Protein AF-A0A9W9Y6N7-F1 (afdb_monomer_lite)

Radius of gyration: 22.28 Å; chains: 1; bounding box: 58×45×61 Å

Secondary structure (DSSP, 8-state):
--------HHHHH---TTTT-SS--TT-SS--HHHHHHHHHHHHHHHHHH-HHHHHHHHTSSSHHHHHHHHHHHHHHTTHHIIIIIHHHHHHHHH-HHHHS--SHHHHHHHHS-TT-SGGGHHHHHHHHHSPTTHHHHHHHHHHHHHHHHHHHHHHHHHHHIIIIIIHHH-TT--HHHHHHHHHHHHHHHHHHHHHHHHHHHHSS--SHHHHH-GGGTTT-----

Organism: NCBI:txid174260

Structure (mmCIF, N/CA/C/O backbone):
data_AF-A0A9W9Y6N7-F1
#
_entry.id   AF-A0A9W9Y6N7-F1
#
loop_
_atom_site.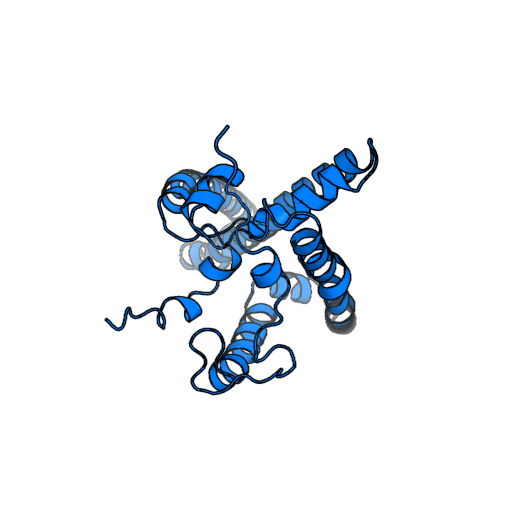group_PDB
_atom_site.id
_atom_site.type_symbol
_atom_site.label_atom_id
_atom_site.label_alt_id
_atom_site.label_comp_id
_atom_site.label_asym_id
_atom_site.label_entity_id
_atom_site.label_seq_id
_atom_site.pdbx_PDB_ins_code
_atom_site.Cartn_x
_atom_site.Cartn_y
_atom_site.Cartn_z
_atom_site.occupancy
_atom_site.B_iso_or_equiv
_atom_site.auth_seq_id
_atom_site.auth_comp_id
_atom_site.auth_asym_id
_atom_site.auth_atom_id
_atom_site.pdbx_PDB_model_num
ATOM 1 N N . MET A 1 1 ? 38.209 -11.864 -20.075 1.00 39.22 1 MET A N 1
ATOM 2 C CA . MET A 1 1 ? 37.333 -11.426 -21.181 1.00 39.22 1 MET A CA 1
ATOM 3 C C . MET A 1 1 ? 36.968 -12.638 -22.014 1.00 39.22 1 MET A C 1
ATOM 5 O O . MET A 1 1 ? 37.861 -13.252 -22.580 1.00 39.22 1 MET A O 1
ATOM 9 N N . PRO A 1 2 ? 35.679 -12.978 -22.061 1.00 31.94 2 PRO A N 1
ATOM 10 C CA . PRO A 1 2 ? 35.029 -13.237 -23.331 1.00 31.94 2 PRO A CA 1
ATOM 11 C C . PRO A 1 2 ? 33.935 -12.185 -23.540 1.00 31.94 2 PRO A C 1
ATOM 13 O O . PRO A 1 2 ? 33.037 -11.995 -22.724 1.00 31.94 2 PRO A O 1
ATOM 16 N N . THR A 1 3 ? 34.088 -11.448 -24.628 1.00 41.09 3 THR A N 1
ATOM 17 C CA . THR A 1 3 ? 33.151 -10.485 -25.195 1.00 41.09 3 THR A CA 1
ATOM 18 C C . THR A 1 3 ? 32.081 -11.251 -25.968 1.00 41.09 3 THR A C 1
ATOM 20 O O . THR A 1 3 ? 32.363 -11.720 -27.063 1.00 41.09 3 THR A O 1
ATOM 23 N N . ASN A 1 4 ? 30.885 -11.424 -25.403 1.00 39.03 4 ASN A N 1
ATOM 24 C CA . ASN A 1 4 ? 29.693 -11.823 -26.167 1.00 39.03 4 ASN A CA 1
ATOM 25 C C . ASN A 1 4 ? 28.404 -11.523 -25.380 1.00 39.03 4 ASN A C 1
ATOM 27 O O . ASN A 1 4 ? 27.571 -12.388 -25.139 1.00 39.03 4 ASN A O 1
ATOM 31 N N . ALA A 1 5 ? 28.256 -10.270 -24.945 1.00 42.41 5 ALA A N 1
ATOM 32 C CA . ALA A 1 5 ? 27.046 -9.768 -24.291 1.00 42.41 5 ALA A CA 1
ATOM 33 C C . ALA A 1 5 ? 26.309 -8.744 -25.169 1.00 42.41 5 ALA A C 1
ATOM 35 O O . ALA A 1 5 ? 25.697 -7.806 -24.670 1.00 42.41 5 ALA A O 1
ATOM 36 N N . SER A 1 6 ? 26.326 -8.931 -26.490 1.00 41.06 6 SER A N 1
ATOM 37 C CA . SER A 1 6 ? 25.280 -8.402 -27.370 1.00 41.06 6 SER A CA 1
ATOM 38 C C . SER A 1 6 ? 24.020 -9.266 -27.224 1.00 41.06 6 SER A C 1
ATOM 40 O O . SER A 1 6 ? 23.520 -9.827 -28.196 1.00 41.06 6 SER A O 1
ATOM 42 N N . ALA A 1 7 ? 23.541 -9.432 -25.988 1.00 49.88 7 ALA A N 1
ATOM 43 C CA . ALA A 1 7 ? 22.182 -9.878 -25.744 1.00 49.88 7 ALA A CA 1
ATOM 44 C C . ALA A 1 7 ? 21.292 -8.741 -26.247 1.00 49.88 7 ALA A C 1
ATOM 46 O O . ALA A 1 7 ? 21.249 -7.671 -25.649 1.00 49.88 7 ALA A O 1
ATOM 47 N N . ASP A 1 8 ? 20.733 -8.959 -27.431 1.00 52.19 8 ASP A N 1
ATOM 48 C CA . ASP A 1 8 ? 19.875 -8.094 -28.232 1.00 52.19 8 ASP A CA 1
ATOM 49 C C . ASP A 1 8 ? 19.150 -6.993 -27.425 1.00 52.19 8 ASP A C 1
ATOM 51 O O . ASP A 1 8 ? 18.008 -7.157 -26.995 1.00 52.19 8 ASP A O 1
ATOM 55 N N . LEU A 1 9 ? 19.802 -5.835 -27.230 1.00 53.06 9 LEU A N 1
ATOM 56 C CA . LEU A 1 9 ? 19.214 -4.666 -26.553 1.00 53.06 9 LEU A CA 1
ATOM 57 C C . LEU A 1 9 ? 17.917 -4.227 -27.270 1.00 53.06 9 LEU A C 1
ATOM 59 O O . LEU A 1 9 ? 17.018 -3.655 -26.655 1.00 53.06 9 LEU A O 1
ATOM 63 N N . SER A 1 10 ? 17.789 -4.572 -28.559 1.00 53.19 10 SER A N 1
ATOM 64 C CA . SER A 1 10 ? 16.598 -4.429 -29.403 1.00 53.19 10 SER A CA 1
ATOM 65 C C . SER A 1 10 ? 15.352 -5.087 -28.821 1.00 53.19 10 SER A C 1
ATOM 67 O O . SER A 1 10 ? 14.252 -4.560 -28.987 1.00 53.19 10 SER A O 1
ATOM 69 N N . ALA A 1 11 ? 15.494 -6.222 -28.131 1.00 55.62 11 ALA A N 1
ATOM 70 C CA . ALA A 1 11 ? 14.375 -6.918 -27.505 1.00 55.62 11 ALA A CA 1
ATOM 71 C C . ALA A 1 11 ? 13.758 -6.089 -26.366 1.00 55.62 11 ALA A C 1
ATOM 73 O O . ALA A 1 11 ? 12.551 -6.149 -26.146 1.00 55.62 11 ALA A O 1
ATOM 74 N N . CYS A 1 12 ? 14.558 -5.254 -25.693 1.00 53.69 12 CYS A N 1
ATOM 75 C CA . CYS A 1 12 ? 14.091 -4.381 -24.618 1.00 53.69 12 CYS A CA 1
ATOM 76 C C . CYS A 1 12 ? 13.323 -3.147 -25.133 1.00 53.69 12 CYS A C 1
ATOM 78 O O . CYS A 1 12 ? 12.475 -2.615 -24.417 1.00 53.69 12 CYS A O 1
ATOM 80 N N . PHE A 1 13 ? 13.603 -2.701 -26.364 1.00 58.44 13 PHE A N 1
ATOM 81 C CA . PHE A 1 13 ? 12.930 -1.564 -27.009 1.00 58.44 13 PHE A CA 1
ATOM 82 C C . PHE A 1 13 ? 11.762 -1.967 -27.915 1.00 58.44 13 PHE A C 1
ATOM 84 O O . PHE A 1 13 ? 10.983 -1.106 -28.326 1.00 58.44 13 PHE A O 1
ATOM 91 N N . LYS A 1 14 ? 11.609 -3.258 -28.236 1.00 60.81 14 LYS A N 1
ATOM 92 C CA . LYS A 1 14 ? 10.459 -3.744 -29.003 1.00 60.81 14 LYS A CA 1
ATOM 93 C C . LYS A 1 14 ? 9.186 -3.563 -28.183 1.00 60.81 14 LYS A C 1
ATOM 95 O O . LYS A 1 14 ? 8.966 -4.240 -27.180 1.00 60.81 14 LYS A O 1
ATOM 100 N N . LEU A 1 15 ? 8.324 -2.654 -28.639 1.00 62.34 15 LEU A N 1
ATOM 101 C CA . LEU A 1 15 ? 6.974 -2.548 -28.108 1.00 62.34 15 LEU A CA 1
ATOM 102 C C . LEU A 1 15 ? 6.261 -3.884 -28.326 1.00 62.34 15 LEU A C 1
ATOM 104 O O . LEU A 1 15 ? 6.336 -4.472 -29.407 1.00 62.34 15 LEU A O 1
ATOM 108 N N . THR A 1 16 ? 5.569 -4.365 -27.293 1.00 66.38 16 THR A N 1
ATOM 109 C CA . THR A 1 16 ? 4.769 -5.587 -27.420 1.00 66.38 16 THR A CA 1
ATOM 110 C C . THR A 1 16 ? 3.761 -5.431 -28.566 1.00 66.38 16 THR A C 1
ATOM 112 O O . THR A 1 16 ? 3.247 -4.330 -28.764 1.00 66.38 16 THR A O 1
ATOM 115 N N . PRO A 1 17 ? 3.409 -6.498 -29.306 1.00 68.75 17 PRO A N 1
ATOM 116 C CA . PRO A 1 17 ? 2.487 -6.419 -30.451 1.00 68.75 17 PRO A CA 1
ATOM 117 C C . PRO A 1 17 ? 1.108 -5.814 -30.123 1.00 68.75 17 PRO A C 1
ATOM 119 O O . PRO A 1 17 ? 0.334 -5.465 -31.013 1.00 68.75 17 PRO A O 1
ATOM 122 N N . HIS A 1 18 ? 0.782 -5.703 -28.834 1.00 65.25 18 HIS A N 1
ATOM 123 C CA . HIS A 1 18 ? -0.481 -5.198 -28.305 1.00 65.25 18 HIS A CA 1
ATOM 124 C C . HIS A 1 18 ? -0.326 -3.898 -27.505 1.00 65.25 18 HIS A C 1
ATOM 126 O O . HIS A 1 18 ? -1.237 -3.531 -26.773 1.00 65.25 18 HIS A O 1
ATOM 132 N N . TRP A 1 19 ? 0.791 -3.176 -27.647 1.00 66.88 19 TRP A N 1
ATOM 133 C CA . TRP A 1 19 ? 1.067 -1.954 -26.881 1.00 66.88 19 TRP A CA 1
ATOM 134 C C . TRP A 1 19 ? -0.026 -0.875 -27.010 1.00 66.88 19 TRP A C 1
ATOM 136 O O . TRP A 1 19 ? -0.283 -0.154 -26.052 1.00 66.88 19 TRP A O 1
ATOM 146 N N . GLY A 1 20 ? -0.690 -0.785 -28.170 1.00 68.75 20 GLY A N 1
ATOM 147 C CA . GLY A 1 20 ? -1.789 0.154 -28.434 1.00 68.75 20 GLY A CA 1
ATOM 148 C C . GLY A 1 20 ? -3.194 -0.400 -28.162 1.00 68.75 20 GLY A C 1
ATOM 149 O O . GLY A 1 20 ? -4.178 0.292 -28.415 1.00 68.75 20 GLY A O 1
ATOM 150 N N . LYS A 1 21 ? -3.322 -1.646 -27.684 1.00 70.19 21 LYS A N 1
ATOM 151 C CA . LYS A 1 21 ? -4.612 -2.286 -27.389 1.00 70.19 21 LYS A CA 1
ATOM 152 C C . LYS A 1 21 ? -4.836 -2.314 -25.879 1.00 70.19 21 LYS A C 1
ATOM 154 O O . LYS A 1 21 ? -4.278 -3.154 -25.181 1.00 70.19 21 LYS A O 1
ATOM 159 N N . MET A 1 22 ? -5.677 -1.401 -25.387 1.00 69.50 22 MET A N 1
ATOM 160 C CA . MET A 1 22 ? -6.046 -1.336 -23.965 1.00 69.50 22 MET A CA 1
ATOM 161 C C . MET A 1 22 ? -6.823 -2.585 -23.514 1.00 69.50 22 MET A C 1
ATOM 163 O O . MET A 1 22 ? -6.622 -3.061 -22.402 1.00 69.50 22 MET A O 1
ATOM 167 N N . PHE A 1 23 ? -7.662 -3.144 -24.395 1.00 76.62 23 PHE A N 1
ATOM 168 C CA . PHE A 1 23 ? -8.317 -4.437 -24.190 1.00 76.62 23 PHE A CA 1
ATOM 169 C C . PHE A 1 23 ? -7.601 -5.516 -24.994 1.00 76.62 23 PHE A C 1
ATOM 171 O O . PHE A 1 23 ? -7.565 -5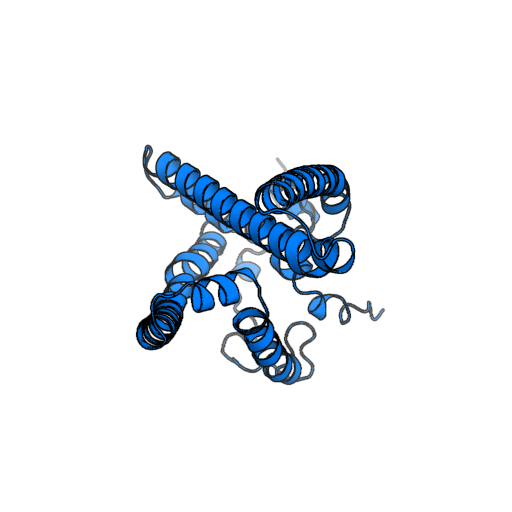.482 -26.227 1.00 76.62 23 PHE A O 1
ATOM 178 N N . ARG A 1 24 ? -7.001 -6.459 -24.273 1.00 78.06 24 ARG A N 1
ATOM 179 C CA . ARG A 1 24 ? -6.312 -7.617 -24.839 1.00 78.06 24 ARG A CA 1
ATOM 180 C C . ARG A 1 24 ? -7.316 -8.687 -25.275 1.00 78.06 24 ARG A C 1
ATOM 182 O O . ARG A 1 24 ? -8.409 -8.744 -24.720 1.00 78.06 24 ARG A O 1
ATOM 189 N N . PRO A 1 25 ? -6.997 -9.527 -26.268 1.00 79.56 25 PRO A N 1
ATOM 190 C CA . PRO A 1 25 ? -7.879 -10.626 -26.653 1.00 79.56 25 PRO A CA 1
ATOM 191 C C . PRO A 1 25 ? -8.159 -11.563 -25.467 1.00 79.56 25 PRO A C 1
ATOM 193 O O . PRO A 1 25 ? -7.417 -11.585 -24.487 1.00 79.56 25 PRO A O 1
ATOM 196 N N . LEU A 1 26 ? -9.258 -12.317 -25.549 1.00 78.69 26 LEU A N 1
ATOM 197 C CA . LEU A 1 26 ? -9.648 -13.259 -24.493 1.00 78.69 26 LEU A CA 1
ATOM 198 C C . LEU A 1 26 ? -8.605 -14.376 -24.301 1.00 78.69 26 LEU A C 1
ATOM 200 O O . LEU A 1 26 ? -8.490 -14.913 -23.207 1.00 78.69 26 LEU A O 1
ATOM 204 N N . ASP A 1 27 ? -7.845 -14.666 -25.358 1.00 78.00 27 ASP A N 1
ATOM 205 C CA . ASP A 1 27 ? -6.809 -15.700 -25.408 1.00 78.00 27 ASP A CA 1
ATOM 206 C C . ASP A 1 27 ? -5.430 -15.212 -24.918 1.00 78.00 27 ASP A C 1
ATOM 208 O O . ASP A 1 27 ? -4.449 -15.944 -25.026 1.00 78.00 27 ASP A O 1
ATOM 212 N N . ASP A 1 28 ? -5.312 -13.970 -24.422 1.00 72.88 28 ASP A N 1
ATOM 213 C CA . ASP A 1 28 ? -4.051 -13.492 -23.841 1.00 72.88 28 ASP A CA 1
ATOM 214 C C . ASP A 1 28 ? -3.804 -14.202 -22.491 1.00 72.88 28 ASP A C 1
ATOM 216 O O . ASP A 1 28 ? -4.644 -14.091 -21.593 1.00 72.88 28 ASP A O 1
ATOM 220 N N . PRO A 1 29 ? -2.680 -14.927 -22.331 1.00 70.19 29 PRO A N 1
ATOM 221 C CA . PRO A 1 29 ? -2.427 -15.751 -21.150 1.00 70.19 29 PRO A CA 1
ATOM 222 C C . PRO A 1 29 ? -2.183 -14.938 -19.872 1.00 70.19 29 PRO A C 1
ATOM 224 O O . PRO A 1 29 ? -2.376 -15.469 -18.779 1.00 70.19 29 PRO A O 1
ATOM 227 N N . ASP A 1 30 ? -1.787 -13.667 -19.987 1.00 68.38 30 ASP A N 1
ATOM 228 C CA . ASP A 1 30 ? -1.455 -12.826 -18.834 1.00 68.38 30 ASP A CA 1
ATOM 229 C C . ASP A 1 30 ? -2.590 -11.856 -18.474 1.00 68.38 30 ASP A C 1
ATOM 231 O O . ASP A 1 30 ? -2.839 -11.598 -17.295 1.00 68.38 30 ASP A O 1
ATOM 235 N N . TYR A 1 31 ? -3.276 -11.287 -19.474 1.00 75.62 31 TYR A N 1
ATOM 236 C CA . TYR A 1 31 ? -4.231 -10.193 -19.253 1.00 75.62 31 TYR A CA 1
ATOM 237 C C . TYR A 1 31 ? -5.503 -10.289 -20.111 1.00 75.62 31 TYR A C 1
ATOM 239 O O . TYR A 1 31 ? -5.781 -9.360 -20.870 1.00 75.62 31 TYR A O 1
ATOM 247 N N . PRO A 1 32 ? -6.328 -11.342 -19.994 1.00 83.25 32 PRO A N 1
ATOM 248 C CA . PRO A 1 32 ? -7.558 -11.458 -20.778 1.00 83.25 32 PRO A CA 1
ATOM 249 C C . PRO A 1 32 ? -8.532 -10.312 -20.451 1.00 83.25 32 PRO A C 1
ATOM 251 O O . PRO A 1 32 ? -8.802 -10.041 -19.276 1.00 83.25 32 PRO A O 1
ATOM 254 N N . TRP A 1 33 ? -9.100 -9.636 -21.467 1.00 81.94 33 TRP A N 1
ATOM 255 C CA . TRP A 1 33 ? -9.922 -8.434 -21.221 1.00 81.94 33 TRP A CA 1
ATOM 256 C C . TRP A 1 33 ? -11.116 -8.695 -20.305 1.00 81.94 33 TRP A C 1
ATOM 258 O O . TRP A 1 33 ? -11.439 -7.834 -19.490 1.00 81.94 33 TRP A O 1
ATOM 268 N N . LEU A 1 34 ? -11.760 -9.860 -20.434 1.00 83.62 34 LEU A N 1
ATOM 269 C CA . LEU A 1 34 ? -12.931 -10.207 -19.638 1.00 83.62 34 LEU A CA 1
ATOM 270 C C . LEU A 1 34 ? -12.539 -10.358 -18.169 1.00 83.62 34 LEU A C 1
ATOM 272 O O . LEU A 1 34 ? -13.161 -9.735 -17.317 1.00 83.62 34 LEU A O 1
ATOM 276 N N . GLY A 1 35 ? -11.458 -11.095 -17.894 1.00 82.25 35 GLY A N 1
ATOM 277 C CA . GLY A 1 35 ? -10.919 -11.243 -16.543 1.00 82.25 35 GLY A CA 1
ATOM 278 C C . GLY A 1 35 ? -10.502 -9.903 -15.943 1.00 82.25 35 GLY A C 1
ATOM 279 O O . GLY A 1 35 ? -10.764 -9.642 -14.772 1.00 82.25 35 GLY A O 1
ATOM 280 N N . LEU A 1 36 ? -9.925 -9.010 -16.748 1.00 82.62 36 LEU A N 1
ATOM 281 C CA . LEU A 1 36 ? -9.569 -7.664 -16.312 1.00 82.62 36 LEU A CA 1
ATOM 282 C C . LEU A 1 36 ? -10.819 -6.832 -15.963 1.00 82.62 36 LEU A C 1
ATOM 284 O O . LEU A 1 36 ? -10.876 -6.216 -14.900 1.00 82.62 36 LEU A O 1
ATOM 288 N N . TRP A 1 37 ? -11.843 -6.844 -16.819 1.00 84.06 37 TRP A N 1
ATOM 289 C CA . TRP A 1 37 ? -13.079 -6.077 -16.624 1.00 84.06 37 TRP A CA 1
ATOM 290 C C . TRP A 1 37 ? -13.954 -6.594 -15.490 1.00 84.06 37 TRP A C 1
ATOM 292 O O . TRP A 1 37 ? -14.644 -5.801 -14.859 1.00 84.06 37 TRP A O 1
ATOM 302 N N . THR A 1 38 ? -13.960 -7.898 -15.224 1.00 85.94 38 THR A N 1
ATOM 303 C CA . THR A 1 38 ? -14.743 -8.464 -14.122 1.00 85.94 38 THR A CA 1
ATOM 304 C C . THR A 1 38 ? -13.991 -8.355 -12.805 1.00 85.94 38 THR A C 1
ATOM 306 O O . THR A 1 38 ? -14.560 -7.937 -11.801 1.00 85.94 38 THR A O 1
ATOM 309 N N . THR A 1 39 ? -12.701 -8.685 -12.792 1.00 84.44 39 THR A N 1
ATOM 310 C CA . THR A 1 39 ? -11.936 -8.785 -11.546 1.00 84.44 39 THR A CA 1
ATOM 311 C C . THR A 1 39 ? -11.540 -7.414 -11.011 1.00 84.44 39 THR A C 1
ATOM 313 O O . THR A 1 39 ? -11.629 -7.200 -9.804 1.00 84.44 39 THR A O 1
ATOM 316 N N . LEU A 1 40 ? -11.152 -6.452 -11.862 1.00 85.81 40 LEU A N 1
ATOM 317 C CA . LEU A 1 40 ? -10.703 -5.142 -11.374 1.00 85.81 40 LEU A CA 1
ATOM 318 C C . LEU A 1 40 ? -11.794 -4.358 -10.624 1.00 85.81 40 LEU A C 1
ATOM 320 O O . LEU A 1 40 ? -11.486 -3.849 -9.545 1.00 85.81 40 LEU A O 1
ATOM 324 N N . PRO A 1 41 ? -13.052 -4.254 -11.103 1.00 88.25 41 PRO A N 1
ATOM 325 C CA . PRO A 1 41 ? -14.099 -3.558 -10.357 1.00 88.25 41 PRO A CA 1
ATOM 326 C C . PRO A 1 41 ? -14.462 -4.270 -9.056 1.00 88.25 41 PRO A C 1
ATOM 328 O O . PRO A 1 41 ? -14.637 -3.604 -8.038 1.00 88.25 41 PRO A O 1
ATOM 331 N N . ILE A 1 42 ? -14.521 -5.607 -9.060 1.00 89.62 42 ILE A N 1
ATOM 332 C CA . ILE A 1 42 ? -14.810 -6.399 -7.856 1.00 89.62 42 ILE A CA 1
ATOM 333 C C . ILE A 1 42 ? -13.717 -6.177 -6.804 1.00 89.62 42 ILE A C 1
ATOM 335 O O . ILE A 1 42 ? -14.021 -5.820 -5.666 1.00 89.62 42 ILE A O 1
ATOM 339 N N . MET A 1 43 ? -12.445 -6.304 -7.192 1.00 87.25 43 MET A N 1
ATOM 340 C CA . MET A 1 43 ? -11.306 -6.055 -6.301 1.00 87.25 43 MET A CA 1
ATOM 341 C C . MET A 1 43 ? -11.242 -4.593 -5.854 1.00 87.25 43 MET A C 1
ATOM 343 O O . MET A 1 43 ? -10.883 -4.315 -4.713 1.00 87.25 43 MET A O 1
ATOM 347 N N . GLY A 1 44 ? -11.630 -3.657 -6.722 1.00 88.62 44 GLY A N 1
ATOM 348 C CA . GLY A 1 44 ? -11.746 -2.243 -6.390 1.00 88.62 44 GLY A CA 1
ATOM 349 C C . GLY A 1 44 ? -12.776 -1.998 -5.289 1.00 88.62 44 GLY A C 1
ATOM 350 O O . GLY A 1 44 ? -12.447 -1.386 -4.276 1.00 88.62 44 GLY A O 1
ATOM 351 N N . ILE A 1 45 ? -14.000 -2.505 -5.447 1.00 91.19 45 ILE A N 1
ATOM 352 C CA . ILE A 1 45 ? -15.058 -2.378 -4.433 1.00 91.19 45 ILE A CA 1
ATOM 353 C C . ILE A 1 45 ? -14.619 -3.041 -3.127 1.00 91.19 45 ILE A C 1
ATOM 355 O O . ILE A 1 45 ? -14.749 -2.437 -2.064 1.00 91.19 45 ILE A O 1
ATOM 359 N N . TRP A 1 46 ? -14.047 -4.245 -3.195 1.00 90.69 46 TRP A N 1
ATOM 360 C CA . TRP A 1 46 ? -13.530 -4.934 -2.015 1.00 90.69 46 TRP A CA 1
ATOM 361 C C . TRP A 1 46 ? -12.481 -4.087 -1.281 1.00 90.69 46 TRP A C 1
ATOM 363 O O . TRP A 1 46 ? -12.645 -3.802 -0.096 1.00 90.69 46 TRP A O 1
ATOM 373 N N . TYR A 1 47 ? -11.468 -3.593 -1.994 1.00 89.00 47 TYR A N 1
ATOM 374 C CA . TYR A 1 47 ? -10.405 -2.776 -1.412 1.00 89.00 47 TYR A CA 1
ATOM 375 C C . TYR A 1 47 ? -10.939 -1.480 -0.791 1.00 89.00 47 TYR A C 1
ATOM 377 O O . TYR A 1 47 ? -10.529 -1.096 0.293 1.00 89.00 47 TYR A O 1
ATOM 385 N N . TRP A 1 48 ? -11.873 -0.786 -1.439 1.00 89.94 48 TRP A N 1
ATOM 386 C CA . TRP A 1 48 ? -12.334 0.519 -0.955 1.00 89.94 48 TRP A CA 1
ATOM 387 C C . TRP A 1 48 ? -13.441 0.461 0.092 1.00 89.94 48 TRP A C 1
ATOM 389 O O . TRP A 1 48 ? -13.542 1.373 0.913 1.00 89.94 48 TRP A O 1
ATOM 399 N N . CYS A 1 49 ? -14.283 -0.568 0.048 1.00 90.00 49 CYS A N 1
ATOM 400 C CA . CYS A 1 49 ? -15.461 -0.674 0.905 1.00 90.00 49 CYS A CA 1
ATOM 401 C C . CYS A 1 49 ? -15.298 -1.697 2.030 1.00 90.00 49 CYS A C 1
ATOM 403 O O . CYS A 1 49 ? -16.060 -1.643 2.990 1.00 90.00 49 CYS A O 1
ATOM 405 N N . THR A 1 50 ? -14.337 -2.618 1.919 1.00 88.25 50 THR A N 1
ATOM 406 C CA . THR A 1 50 ? -14.153 -3.721 2.881 1.00 88.25 50 THR A CA 1
ATOM 407 C C . THR A 1 50 ? -12.808 -3.648 3.601 1.00 88.25 50 THR A C 1
ATOM 409 O O . THR A 1 50 ? -12.668 -4.229 4.675 1.00 88.25 50 THR A O 1
ATOM 412 N N . ASP A 1 51 ? -11.819 -2.917 3.070 1.00 89.31 51 ASP A N 1
ATOM 413 C CA . ASP A 1 51 ? -10.551 -2.730 3.775 1.00 89.31 51 ASP A CA 1
ATOM 414 C C . ASP A 1 51 ? -10.750 -1.871 5.027 1.00 89.31 51 ASP A C 1
ATOM 416 O O . ASP A 1 51 ? -11.126 -0.692 4.983 1.00 89.31 51 ASP A O 1
ATOM 420 N N . GLN A 1 52 ? -10.448 -2.484 6.164 1.00 86.56 52 GLN A N 1
ATOM 421 C CA . GLN A 1 52 ? -10.681 -1.910 7.474 1.00 86.56 52 GLN A CA 1
ATOM 422 C C . GLN A 1 52 ? -9.902 -0.605 7.703 1.00 86.56 52 GLN A C 1
ATOM 424 O O . GLN A 1 52 ? -10.417 0.298 8.360 1.00 86.56 52 GLN A O 1
ATOM 429 N N . VAL A 1 53 ? -8.708 -0.432 7.124 1.00 88.62 53 VAL A N 1
ATOM 430 C CA . VAL A 1 53 ? -7.945 0.823 7.257 1.00 88.62 53 VAL A CA 1
ATOM 431 C C . VAL A 1 53 ? -8.702 1.987 6.620 1.00 88.62 53 VAL A C 1
ATOM 433 O O . VAL A 1 53 ? -8.725 3.098 7.155 1.00 88.62 53 VAL A O 1
ATOM 436 N N . ILE A 1 54 ? -9.313 1.749 5.462 1.00 90.38 54 ILE A N 1
ATOM 437 C CA . ILE A 1 54 ? -10.031 2.774 4.704 1.00 90.38 54 ILE A CA 1
ATOM 438 C C . ILE A 1 54 ? -11.376 3.063 5.368 1.00 90.38 54 ILE A C 1
ATOM 440 O O . ILE A 1 54 ? -11.697 4.228 5.622 1.00 90.38 54 ILE A O 1
ATOM 444 N N . VAL A 1 55 ? -12.124 2.014 5.713 1.00 91.12 55 VAL A N 1
ATOM 445 C CA . VAL A 1 55 ? -13.432 2.130 6.366 1.00 91.12 55 VAL A CA 1
ATOM 446 C C . VAL A 1 55 ? -13.307 2.885 7.691 1.00 91.12 55 VAL A C 1
ATOM 448 O O . VAL A 1 55 ? -14.036 3.854 7.915 1.00 91.12 55 VAL A O 1
ATOM 451 N N . GLN A 1 56 ? -12.317 2.559 8.526 1.00 89.25 56 GLN A N 1
ATOM 452 C CA . GLN A 1 56 ? -12.090 3.260 9.795 1.00 89.25 56 GLN A CA 1
ATOM 453 C C . GLN A 1 56 ? -11.806 4.757 9.614 1.00 89.25 56 GLN A C 1
ATOM 455 O O . GLN A 1 56 ? -12.312 5.571 10.386 1.00 89.25 56 GLN A O 1
ATOM 460 N N . ARG A 1 57 ? -11.057 5.156 8.576 1.00 90.25 57 ARG A N 1
ATOM 461 C CA . ARG A 1 57 ? -10.805 6.581 8.282 1.00 90.25 57 ARG A CA 1
ATOM 462 C C . ARG A 1 57 ? -12.079 7.324 7.891 1.00 90.25 57 ARG A C 1
ATOM 464 O O . ARG A 1 57 ? -12.235 8.485 8.258 1.00 90.25 57 ARG A O 1
ATOM 471 N N . THR A 1 58 ? -12.991 6.668 7.173 1.00 91.94 58 THR A N 1
ATOM 472 C CA . THR A 1 58 ? -14.285 7.270 6.819 1.00 91.94 58 THR A CA 1
ATOM 473 C C . THR A 1 58 ? -15.233 7.377 8.014 1.00 91.94 58 THR A C 1
ATOM 475 O O . THR A 1 58 ? -15.888 8.405 8.164 1.00 91.94 58 THR A O 1
ATOM 478 N N . LEU A 1 59 ? -15.256 6.378 8.905 1.00 90.62 59 LEU A N 1
ATOM 479 C CA . LEU A 1 59 ? -16.085 6.381 10.119 1.00 90.62 59 LEU A CA 1
ATOM 480 C C . LEU A 1 59 ? -15.551 7.328 11.203 1.00 90.62 59 LEU A C 1
ATOM 482 O O . LEU A 1 59 ? -16.329 7.863 11.986 1.00 90.62 59 LEU A O 1
ATOM 486 N N . GLY A 1 60 ? -14.238 7.569 11.231 1.00 90.50 60 GLY A N 1
ATOM 487 C CA . GLY A 1 60 ? -13.603 8.554 12.111 1.00 90.50 60 GLY A CA 1
ATOM 488 C C . GLY A 1 60 ? -13.756 10.009 11.650 1.00 90.50 60 GLY A C 1
ATOM 489 O O . GLY A 1 60 ? -13.272 10.918 12.327 1.00 90.50 60 GLY A O 1
ATOM 490 N N . ALA A 1 61 ? -14.392 10.261 10.501 1.00 93.38 61 ALA A N 1
ATOM 491 C CA . ALA A 1 61 ? -14.615 11.614 10.006 1.00 93.38 61 ALA A CA 1
ATOM 492 C C . ALA A 1 61 ? -15.649 12.359 10.865 1.00 93.38 61 ALA A C 1
ATOM 494 O O . ALA A 1 61 ? -16.661 11.801 11.275 1.00 93.38 61 ALA A O 1
ATOM 495 N N . LYS A 1 62 ? -15.436 13.667 11.069 1.00 93.06 62 LYS A N 1
ATOM 496 C CA . LYS A 1 62 ? -16.298 14.497 11.930 1.00 93.06 62 LYS A CA 1
ATOM 497 C C . LYS A 1 62 ? -17.773 14.484 11.511 1.00 93.06 62 LYS A C 1
ATOM 499 O O . LYS A 1 62 ? -18.637 14.481 12.372 1.00 93.06 62 LYS A O 1
ATOM 504 N N . ASN A 1 63 ? -18.042 14.523 10.203 1.00 95.75 63 ASN A N 1
ATOM 505 C CA . ASN A 1 63 ? -19.385 14.553 9.617 1.00 95.75 63 ASN A CA 1
ATOM 506 C C . ASN A 1 63 ? -19.396 13.818 8.267 1.00 95.75 63 ASN A C 1
ATOM 508 O O . ASN A 1 63 ? -18.373 13.762 7.580 1.00 95.75 63 ASN A O 1
ATOM 512 N N . ASN A 1 64 ? -20.581 13.404 7.807 1.00 94.00 64 ASN A N 1
ATOM 513 C CA . ASN A 1 64 ? -20.779 12.786 6.486 1.00 94.00 64 ASN A CA 1
ATOM 514 C C . ASN A 1 64 ? -20.286 13.654 5.314 1.00 94.00 64 ASN A C 1
ATOM 516 O O . ASN A 1 64 ? -19.795 13.130 4.317 1.00 94.00 64 ASN A O 1
ATOM 520 N N . VAL A 1 65 ? -20.386 14.984 5.429 1.00 95.94 65 VAL A N 1
ATOM 521 C CA . VAL A 1 65 ? -19.878 15.913 4.404 1.00 95.94 65 VAL A CA 1
ATOM 522 C C . VAL A 1 65 ? -18.354 15.824 4.295 1.00 95.94 65 VAL A C 1
ATOM 524 O O . VAL A 1 65 ? -17.828 15.740 3.188 1.00 95.94 65 VAL A O 1
ATOM 527 N N . HIS A 1 66 ? -17.643 15.764 5.427 1.00 94.75 66 HIS A N 1
ATOM 528 C CA . HIS A 1 66 ? -16.187 15.610 5.439 1.00 94.75 66 HIS A CA 1
ATOM 529 C C . HIS A 1 66 ? -15.752 14.231 4.941 1.00 94.75 66 HIS A C 1
ATOM 531 O O . HIS A 1 66 ? -14.776 14.151 4.201 1.00 94.75 66 HIS A O 1
ATOM 537 N N . ALA A 1 67 ? -16.491 13.171 5.285 1.00 94.69 67 ALA A N 1
ATOM 538 C CA . ALA A 1 67 ? -16.229 11.831 4.764 1.00 94.69 67 ALA A CA 1
ATOM 539 C C . ALA A 1 67 ? -16.323 11.806 3.228 1.00 94.69 67 ALA A C 1
ATOM 541 O O . ALA A 1 67 ? -15.373 11.407 2.561 1.00 94.69 67 ALA A O 1
ATOM 542 N N . LYS A 1 68 ? -17.419 12.330 2.656 1.00 93.81 68 LYS A N 1
ATOM 543 C CA . LYS A 1 68 ? -17.618 12.395 1.197 1.00 93.81 68 LYS A CA 1
ATOM 544 C C . LYS A 1 68 ? -16.577 13.269 0.500 1.00 93.81 68 LYS A C 1
ATOM 546 O O . LYS A 1 68 ? -16.000 12.846 -0.499 1.00 93.81 68 LYS A O 1
ATOM 551 N N . ALA A 1 69 ? -16.317 14.467 1.026 1.00 95.31 69 ALA A N 1
ATOM 552 C CA . ALA A 1 69 ? -15.311 15.369 0.469 1.00 95.31 69 ALA A CA 1
ATOM 553 C C . ALA A 1 69 ? -13.910 14.735 0.499 1.00 95.31 69 ALA A C 1
ATOM 555 O O . ALA A 1 69 ? -13.182 14.805 -0.490 1.00 95.31 69 ALA A O 1
ATOM 556 N N . GLY A 1 70 ? -13.564 14.051 1.595 1.00 94.31 70 GLY A N 1
ATOM 557 C CA . GLY A 1 70 ? -12.320 13.296 1.726 1.00 94.31 70 GLY A CA 1
ATOM 558 C C . GLY A 1 70 ? -12.209 12.160 0.709 1.00 94.31 70 GLY A C 1
ATOM 559 O O . GLY A 1 70 ? -11.167 12.018 0.076 1.00 94.31 70 GLY A O 1
ATOM 560 N N . SER A 1 71 ? -13.282 11.395 0.487 1.00 93.25 71 SER A N 1
ATOM 561 C CA . SER A 1 71 ? -13.312 10.332 -0.527 1.00 93.25 71 SER A CA 1
ATOM 562 C C . SER A 1 71 ? -13.133 10.869 -1.951 1.00 93.25 71 SER A C 1
ATOM 564 O O . SER A 1 71 ? -12.366 10.294 -2.721 1.00 93.25 71 SER A O 1
ATOM 566 N N . ILE A 1 72 ? -13.782 11.987 -2.300 1.00 94.69 72 ILE A N 1
ATOM 567 C CA . ILE A 1 72 ? -13.633 12.625 -3.621 1.00 94.69 72 ILE A CA 1
ATOM 568 C C . ILE A 1 72 ? -12.196 13.123 -3.816 1.00 94.69 72 ILE A C 1
ATOM 570 O O . ILE A 1 72 ? -11.579 12.845 -4.845 1.00 94.69 72 ILE A O 1
ATOM 574 N N . LEU A 1 73 ? -11.631 13.799 -2.810 1.00 95.38 73 LEU A N 1
ATOM 575 C CA . LEU A 1 73 ? -10.243 14.260 -2.843 1.00 95.38 73 LEU A CA 1
ATOM 576 C C . LEU A 1 73 ? -9.259 13.088 -2.968 1.00 95.38 73 LEU A C 1
ATOM 578 O O . LEU A 1 73 ? -8.314 13.160 -3.750 1.00 95.38 73 LEU A O 1
ATOM 582 N N . ALA A 1 74 ? -9.488 11.993 -2.240 1.00 92.25 74 ALA A N 1
ATOM 583 C CA . ALA A 1 74 ? -8.665 10.791 -2.333 1.00 92.25 74 ALA A CA 1
ATOM 584 C C . ALA A 1 74 ? -8.720 10.160 -3.733 1.00 92.25 74 ALA A C 1
ATOM 586 O O . ALA A 1 74 ? -7.691 9.708 -4.235 1.00 92.25 74 ALA A O 1
ATOM 587 N N . GLY A 1 75 ? -9.893 10.159 -4.375 1.00 92.06 75 GLY A N 1
ATOM 588 C CA . GLY A 1 75 ? -10.053 9.741 -5.768 1.00 92.06 75 GLY A CA 1
ATOM 589 C C . GLY A 1 75 ? -9.238 10.609 -6.729 1.00 92.06 75 GLY A C 1
ATOM 590 O O . GLY A 1 75 ? -8.493 10.079 -7.549 1.00 92.06 75 GLY A O 1
ATOM 591 N N . PHE A 1 76 ? -9.301 11.933 -6.570 1.00 94.25 76 PHE A N 1
ATOM 592 C CA . PHE A 1 76 ? -8.521 12.876 -7.377 1.00 94.25 76 PHE A CA 1
ATOM 593 C C . PHE A 1 76 ? -7.004 12.695 -7.195 1.00 94.25 76 PHE A C 1
ATOM 595 O O . PHE A 1 76 ? -6.267 12.568 -8.172 1.00 94.25 76 PHE A O 1
ATOM 602 N N . LEU A 1 77 ? -6.524 12.596 -5.951 1.00 94.06 77 LEU A N 1
ATOM 603 C CA . LEU A 1 77 ? -5.099 12.395 -5.652 1.00 94.06 77 LEU A CA 1
ATOM 604 C C . LEU A 1 77 ? -4.562 11.050 -6.161 1.00 94.06 77 LEU A C 1
ATOM 606 O O . LEU A 1 77 ? -3.361 10.912 -6.387 1.00 94.06 77 LEU A O 1
ATOM 610 N N . LYS A 1 78 ? -5.429 10.061 -6.391 1.00 90.38 78 LYS A N 1
ATOM 611 C CA . LYS A 1 78 ? -5.047 8.747 -6.925 1.00 90.38 78 LYS A CA 1
ATOM 612 C C . LYS A 1 78 ? -4.648 8.748 -8.398 1.00 90.38 78 LYS A C 1
ATOM 614 O O . LYS A 1 78 ? -4.129 7.743 -8.877 1.00 90.38 78 LYS A O 1
ATOM 619 N N . ILE A 1 79 ? -4.818 9.869 -9.090 1.00 92.44 79 ILE A N 1
ATOM 620 C CA . ILE A 1 79 ? -4.242 10.083 -10.419 1.00 92.44 79 ILE A CA 1
ATOM 621 C C . ILE A 1 79 ? -2.714 10.279 -10.316 1.00 92.44 79 ILE A C 1
ATOM 623 O O . ILE A 1 79 ? -1.977 9.894 -11.221 1.00 92.44 79 ILE A O 1
ATOM 627 N N . LEU A 1 80 ? -2.204 10.804 -9.192 1.00 93.12 80 LEU A N 1
ATOM 628 C CA . LEU A 1 80 ? -0.781 11.122 -9.013 1.00 93.12 80 LEU A CA 1
ATOM 629 C C . LEU A 1 80 ? 0.163 9.909 -9.064 1.00 93.12 80 LEU A C 1
ATOM 631 O O . LEU A 1 80 ? 1.190 10.033 -9.731 1.00 93.12 80 LEU A O 1
ATOM 635 N N . PRO A 1 81 ? -0.126 8.748 -8.430 1.00 91.12 81 PRO A N 1
ATOM 636 C CA . PRO A 1 81 ? 0.710 7.547 -8.519 1.00 91.12 81 PRO A CA 1
ATOM 637 C C . PRO A 1 81 ? 1.112 7.146 -9.942 1.00 91.12 81 PRO A C 1
ATOM 639 O O . PRO A 1 81 ? 2.230 6.677 -10.147 1.00 91.12 81 PRO A O 1
ATOM 642 N N . LEU A 1 82 ? 0.256 7.383 -10.942 1.00 89.94 82 LEU A N 1
ATOM 643 C CA . LEU A 1 82 ? 0.609 7.140 -12.341 1.00 89.94 82 LEU A CA 1
ATOM 644 C C . LEU A 1 82 ? 1.832 7.976 -12.760 1.00 89.94 82 LEU A C 1
ATOM 646 O O . LEU A 1 82 ? 2.782 7.459 -13.343 1.00 89.94 82 LEU A O 1
ATOM 650 N N . PHE A 1 83 ? 1.852 9.256 -12.400 1.00 90.31 83 PHE A N 1
ATOM 651 C CA . PHE A 1 83 ? 2.929 10.172 -12.765 1.00 90.31 83 PHE A CA 1
ATOM 652 C C . PHE A 1 83 ? 4.161 10.044 -11.864 1.00 90.31 83 PHE A C 1
ATOM 654 O O . PHE A 1 83 ? 5.279 10.147 -12.356 1.00 90.31 83 PHE A O 1
ATOM 661 N N . ILE A 1 84 ? 3.979 9.807 -10.561 1.00 88.56 84 ILE A N 1
ATOM 662 C CA . ILE A 1 84 ? 5.080 9.828 -9.579 1.00 88.56 84 ILE A CA 1
ATOM 663 C C . ILE A 1 84 ? 5.675 8.445 -9.276 1.00 88.56 84 ILE A C 1
ATOM 665 O O . ILE A 1 84 ? 6.781 8.372 -8.746 1.00 88.56 84 ILE A O 1
ATOM 669 N N . MET A 1 85 ? 4.965 7.351 -9.582 1.00 86.00 85 MET A N 1
ATOM 670 C CA . MET A 1 85 ? 5.449 5.977 -9.367 1.00 86.00 85 MET A CA 1
ATOM 671 C C . MET A 1 85 ? 5.625 5.223 -10.686 1.00 86.00 85 MET A C 1
ATOM 673 O O . MET A 1 85 ? 6.707 4.694 -10.941 1.00 86.00 85 MET A O 1
ATOM 677 N N . VAL A 1 86 ? 4.599 5.197 -11.548 1.00 87.31 86 VAL A N 1
ATOM 678 C CA . VAL A 1 86 ? 4.638 4.384 -12.778 1.00 87.31 86 VAL A CA 1
ATOM 679 C C . VAL A 1 86 ? 5.602 4.971 -13.808 1.00 87.31 86 VAL A C 1
ATOM 681 O O . VAL A 1 86 ? 6.461 4.242 -14.305 1.00 87.31 86 VAL A O 1
ATOM 684 N N . MET A 1 87 ? 5.529 6.277 -14.102 1.00 88.25 87 MET A N 1
ATOM 685 C CA . MET A 1 87 ? 6.447 6.884 -15.080 1.00 88.25 87 MET A CA 1
ATOM 686 C C . MET A 1 87 ? 7.928 6.742 -14.685 1.00 88.25 87 MET A C 1
ATOM 688 O O . MET A 1 87 ? 8.701 6.279 -15.524 1.00 88.25 87 MET A O 1
ATOM 692 N N . PRO A 1 88 ? 8.357 7.035 -13.438 1.00 87.12 88 PRO A N 1
ATOM 693 C CA . PRO A 1 88 ? 9.747 6.817 -13.034 1.00 87.12 88 PRO A CA 1
ATOM 694 C C . PRO A 1 88 ? 10.178 5.350 -13.136 1.00 87.12 88 PRO A C 1
ATOM 696 O O . PRO A 1 88 ? 11.299 5.071 -13.557 1.00 87.12 88 PRO A O 1
ATOM 699 N N . GLY A 1 89 ? 9.289 4.399 -12.825 1.00 85.94 89 GLY A N 1
ATOM 700 C CA . GLY A 1 89 ? 9.560 2.972 -13.015 1.00 85.94 89 GLY A CA 1
ATOM 701 C C . GLY A 1 89 ? 9.840 2.611 -14.478 1.00 85.94 89 GLY A C 1
ATOM 702 O O . GLY A 1 89 ? 10.809 1.908 -14.770 1.00 85.94 89 GLY A O 1
ATOM 703 N N . MET A 1 90 ? 9.046 3.151 -15.407 1.00 85.44 90 MET A N 1
ATOM 704 C CA . MET A 1 90 ? 9.242 2.955 -16.849 1.00 85.44 90 MET A CA 1
ATOM 705 C C . MET A 1 90 ? 10.533 3.612 -17.355 1.00 85.44 90 MET A C 1
ATOM 707 O O . MET A 1 90 ? 11.272 2.991 -18.116 1.00 85.44 90 MET A O 1
ATOM 711 N N . ILE A 1 91 ? 10.850 4.826 -16.888 1.00 86.62 91 ILE A N 1
ATOM 712 C CA . ILE A 1 91 ? 12.110 5.520 -17.208 1.00 86.62 91 ILE A CA 1
ATOM 713 C C . ILE A 1 91 ? 13.312 4.702 -16.716 1.00 86.62 91 ILE A C 1
ATOM 715 O O . ILE A 1 91 ? 14.278 4.512 -17.452 1.00 86.62 91 ILE A O 1
ATOM 719 N N . SER A 1 92 ? 13.236 4.158 -15.499 1.00 85.94 92 SER A N 1
ATOM 720 C CA . SER A 1 92 ? 14.293 3.335 -14.902 1.00 85.94 92 SER A CA 1
ATOM 721 C C . SER A 1 92 ? 14.602 2.082 -15.731 1.00 85.94 92 SER A C 1
ATOM 723 O O . SER A 1 92 ? 15.766 1.722 -15.911 1.00 85.94 92 SER A O 1
ATOM 725 N N . ARG A 1 93 ? 13.577 1.458 -16.328 1.00 80.88 93 ARG A N 1
ATOM 726 C CA . ARG A 1 93 ? 13.745 0.303 -17.225 1.00 80.88 93 ARG A CA 1
ATOM 727 C C . ARG A 1 93 ? 14.544 0.641 -18.489 1.00 80.88 93 ARG A C 1
ATOM 729 O O . ARG A 1 93 ? 15.310 -0.197 -18.952 1.00 80.88 93 ARG A O 1
ATOM 736 N N . VAL A 1 94 ? 14.377 1.851 -19.026 1.00 83.00 94 VAL A N 1
ATOM 737 C CA . VAL A 1 94 ? 15.111 2.332 -20.210 1.00 83.00 94 VAL A CA 1
ATOM 738 C C . VAL A 1 94 ? 16.529 2.779 -19.849 1.00 83.00 94 VAL A C 1
ATOM 740 O O . VAL A 1 94 ? 17.460 2.529 -20.607 1.00 83.00 94 VAL A O 1
ATOM 743 N N . LEU A 1 95 ? 16.706 3.413 -18.687 1.00 83.31 95 LEU A N 1
ATOM 744 C CA . LEU A 1 95 ? 17.998 3.948 -18.251 1.00 83.31 95 LEU A CA 1
ATOM 745 C C . LEU A 1 95 ? 18.964 2.853 -17.764 1.00 83.31 95 LEU A C 1
ATOM 747 O O . LEU A 1 95 ? 20.176 2.987 -17.912 1.00 83.31 95 LEU A O 1
ATOM 751 N N . PHE A 1 96 ? 18.439 1.755 -17.211 1.00 82.50 96 PHE A N 1
ATOM 752 C CA . PHE A 1 96 ? 19.234 0.661 -16.642 1.00 82.50 96 PHE A CA 1
ATOM 753 C C . PHE A 1 96 ? 18.826 -0.719 -17.195 1.00 82.50 96 PHE A C 1
ATOM 755 O O . PHE A 1 96 ? 18.418 -1.603 -16.428 1.00 82.50 96 PHE A O 1
ATOM 762 N N . PRO A 1 97 ? 18.973 -0.957 -18.511 1.00 74.19 97 PRO A N 1
ATOM 763 C CA . PRO A 1 97 ? 18.483 -2.175 -19.157 1.00 74.19 97 PRO A CA 1
ATOM 764 C C . PRO A 1 97 ? 19.141 -3.441 -18.587 1.00 74.19 97 PRO A C 1
ATOM 766 O O . PRO A 1 97 ? 18.451 -4.394 -18.238 1.00 74.19 97 PRO A O 1
ATOM 769 N N . ASN A 1 98 ? 20.456 -3.407 -18.358 1.00 71.12 98 ASN A N 1
ATOM 770 C CA . ASN A 1 98 ? 21.223 -4.569 -17.891 1.00 71.12 98 ASN A CA 1
ATOM 771 C C . ASN A 1 98 ? 20.931 -4.974 -16.438 1.00 71.12 98 ASN A C 1
ATOM 773 O O . ASN A 1 98 ? 21.288 -6.071 -16.033 1.00 71.12 98 ASN A O 1
ATOM 777 N N . SER A 1 99 ? 20.301 -4.104 -15.641 1.00 71.69 99 SER A N 1
ATOM 778 C CA . SER A 1 99 ? 20.041 -4.381 -14.223 1.00 71.69 99 SER A CA 1
ATOM 779 C C . SER A 1 99 ? 18.565 -4.448 -13.857 1.00 71.69 99 SER A C 1
ATOM 781 O O . SER A 1 99 ? 18.246 -5.002 -12.810 1.00 71.69 99 SER A O 1
ATOM 783 N N . ILE A 1 100 ? 17.681 -3.830 -14.640 1.00 78.06 100 ILE A N 1
ATOM 784 C CA . ILE A 1 100 ? 16.255 -3.704 -14.310 1.00 78.06 100 ILE A CA 1
ATOM 785 C C . ILE A 1 100 ? 15.394 -4.390 -15.371 1.00 78.06 100 ILE A C 1
ATOM 787 O O . ILE A 1 100 ? 14.339 -4.924 -15.040 1.00 78.06 100 ILE A O 1
ATOM 791 N N . ALA A 1 101 ? 15.854 -4.424 -16.625 1.00 72.00 101 ALA A N 1
ATOM 792 C CA . ALA A 1 101 ? 15.144 -5.039 -17.741 1.00 72.00 101 ALA A CA 1
ATOM 793 C C . ALA A 1 101 ? 15.645 -6.452 -18.084 1.00 72.00 101 ALA A C 1
ATOM 795 O O . ALA A 1 101 ? 15.404 -6.931 -19.191 1.00 72.00 101 ALA A O 1
ATOM 796 N N . CYS A 1 102 ? 16.329 -7.122 -17.152 1.00 71.31 102 CYS A N 1
ATOM 797 C CA . CYS A 1 102 ? 16.737 -8.507 -17.347 1.00 71.31 102 CYS A CA 1
ATOM 798 C C . CYS A 1 102 ? 15.494 -9.385 -17.599 1.00 71.31 102 CYS A C 1
ATOM 800 O O . CYS A 1 102 ? 14.494 -9.293 -16.886 1.00 71.31 102 CYS A O 1
ATOM 802 N N . ALA A 1 103 ? 15.551 -10.192 -18.657 1.00 65.75 103 ALA A N 1
ATOM 803 C CA . ALA A 1 103 ? 14.508 -11.158 -19.007 1.00 65.75 103 ALA A CA 1
ATOM 804 C C . ALA A 1 103 ? 14.942 -12.604 -18.720 1.00 65.75 103 ALA A C 1
ATOM 806 O O . ALA A 1 103 ? 14.098 -13.486 -18.608 1.00 65.75 103 ALA A O 1
ATOM 807 N N . ASP A 1 104 ? 16.252 -12.832 -18.598 1.00 71.75 104 ASP A N 1
ATOM 808 C CA . ASP A 1 104 ? 16.839 -14.150 -18.389 1.00 71.75 104 ASP A CA 1
ATOM 809 C C . ASP A 1 104 ? 17.104 -14.418 -16.892 1.00 71.75 104 ASP A C 1
ATOM 811 O O . ASP A 1 104 ? 17.690 -13.558 -16.219 1.00 71.75 104 ASP A O 1
ATOM 815 N N . PRO A 1 105 ? 16.719 -15.595 -16.360 1.00 70.94 105 PRO A N 1
ATOM 816 C CA . PRO A 1 105 ? 16.817 -15.905 -14.933 1.00 70.94 105 PRO A CA 1
ATOM 817 C C . PRO A 1 105 ? 18.258 -15.931 -14.408 1.00 70.94 105 PRO A C 1
ATOM 819 O O . PRO A 1 105 ? 18.495 -15.520 -13.270 1.00 70.94 105 PRO A O 1
ATOM 822 N N . VAL A 1 106 ? 19.240 -16.335 -15.224 1.00 75.62 106 VAL A N 1
ATOM 823 C CA . VAL A 1 106 ? 20.657 -16.374 -14.818 1.00 75.62 106 VAL A CA 1
ATOM 824 C C . VAL A 1 106 ? 21.195 -14.956 -14.661 1.00 75.62 106 VAL A C 1
ATOM 826 O O . VAL A 1 106 ? 21.862 -14.630 -13.676 1.00 75.62 106 VAL A O 1
ATOM 829 N N . SER A 1 107 ? 20.846 -14.087 -15.610 1.00 74.06 107 SER A N 1
ATOM 830 C CA . SER A 1 107 ? 21.234 -12.677 -15.577 1.00 74.06 107 SER A CA 1
ATOM 831 C C . SER A 1 107 ? 20.543 -11.930 -14.432 1.00 74.06 107 SER A C 1
ATOM 833 O O . SER A 1 107 ? 21.193 -11.171 -13.714 1.00 74.06 107 SER A O 1
ATOM 835 N N . CYS A 1 108 ? 19.247 -12.168 -14.201 1.00 74.06 108 CYS A N 1
ATOM 836 C CA . CYS A 1 108 ? 18.524 -11.533 -13.100 1.00 74.06 108 CYS A CA 1
ATOM 837 C C . CYS A 1 108 ? 19.068 -11.954 -11.724 1.00 74.06 108 CYS A C 1
ATOM 839 O O . CYS A 1 108 ? 19.292 -11.092 -10.871 1.00 74.06 108 CYS A O 1
ATOM 841 N N . LYS A 1 109 ? 19.395 -13.240 -11.525 1.00 78.25 109 LYS A N 1
ATOM 842 C CA . LYS A 1 109 ? 20.024 -13.713 -10.283 1.00 78.25 109 LYS A CA 1
ATOM 843 C C . LYS A 1 109 ? 21.356 -13.018 -10.009 1.00 78.25 109 LYS A C 1
ATOM 845 O O . LYS A 1 109 ? 21.614 -12.614 -8.883 1.00 78.25 109 LYS A O 1
ATOM 850 N N . HIS A 1 110 ? 22.176 -12.816 -11.039 1.00 77.56 110 HIS A N 1
ATOM 851 C CA . HIS A 1 110 ? 23.468 -12.149 -10.884 1.00 77.56 110 HIS A CA 1
ATOM 852 C C . HIS A 1 110 ? 23.344 -10.681 -10.437 1.00 77.56 110 HIS A C 1
ATOM 854 O O . HIS A 1 110 ? 24.136 -10.222 -9.618 1.00 77.56 110 HIS A O 1
ATOM 860 N N . TYR A 1 111 ? 22.359 -9.939 -10.956 1.00 74.62 111 TYR A N 1
ATOM 861 C CA . TYR A 1 111 ? 22.237 -8.497 -10.702 1.00 74.62 111 TYR A CA 1
ATOM 862 C C . TYR A 1 111 ? 21.331 -8.117 -9.528 1.00 74.62 111 TYR A C 1
ATOM 864 O O . TYR A 1 111 ? 21.513 -7.038 -8.959 1.00 74.62 111 TYR A O 1
ATOM 872 N N . CYS A 1 112 ? 20.336 -8.937 -9.187 1.00 72.50 112 CYS A N 1
ATOM 873 C CA . CYS A 1 112 ? 19.372 -8.614 -8.134 1.00 72.50 112 CYS A CA 1
ATOM 874 C C . CYS A 1 112 ? 19.033 -9.773 -7.195 1.00 72.50 112 CYS A C 1
ATOM 876 O O . CYS A 1 112 ? 18.053 -9.658 -6.464 1.00 72.50 112 CYS A O 1
ATOM 878 N N . ASP A 1 113 ? 19.828 -10.850 -7.209 1.00 75.81 113 ASP A N 1
ATOM 879 C CA . ASP A 1 113 ? 19.632 -12.042 -6.368 1.00 75.81 113 ASP A CA 1
ATOM 880 C C . ASP A 1 113 ? 18.222 -12.648 -6.505 1.00 75.81 113 ASP A C 1
ATOM 882 O O . ASP A 1 113 ? 17.656 -13.230 -5.583 1.00 75.81 113 ASP A O 1
ATOM 886 N N . ASN A 1 114 ? 17.627 -12.471 -7.691 1.00 71.31 114 ASN A N 1
ATOM 887 C CA . ASN A 1 114 ? 16.269 -12.892 -7.990 1.00 71.31 114 ASN A CA 1
ATOM 888 C C . ASN A 1 114 ? 16.169 -13.417 -9.422 1.00 71.31 114 ASN A C 1
ATOM 890 O O . ASN A 1 114 ? 16.399 -12.682 -10.378 1.00 71.31 114 ASN A O 1
ATOM 894 N N . GLU A 1 115 ? 15.759 -14.671 -9.578 1.00 67.81 115 GLU A N 1
ATOM 895 C CA . GLU A 1 115 ? 15.572 -15.318 -10.884 1.00 67.81 115 GLU A CA 1
ATOM 896 C C . GLU A 1 115 ? 14.309 -14.824 -11.619 1.00 67.81 115 GLU A C 1
ATOM 898 O O . GLU A 1 115 ? 14.205 -14.963 -12.834 1.00 67.81 115 GLU A O 1
ATOM 903 N N . TRP A 1 116 ? 13.365 -14.195 -10.910 1.00 64.44 116 TRP A N 1
ATOM 904 C CA . TRP A 1 116 ? 12.057 -13.788 -11.442 1.00 64.44 116 TRP A CA 1
ATOM 905 C C . TRP A 1 116 ? 11.988 -12.327 -11.911 1.00 64.44 116 TRP A C 1
ATOM 907 O O . TRP A 1 116 ? 10.954 -11.891 -12.419 1.00 64.44 116 TRP A O 1
ATOM 917 N N . GLY A 1 117 ? 13.061 -11.553 -11.746 1.00 70.62 117 GLY A N 1
ATOM 918 C CA . GLY A 1 117 ? 13.183 -10.196 -12.287 1.00 70.62 117 GLY A CA 1
ATOM 919 C C . GLY A 1 117 ? 13.422 -9.099 -11.249 1.00 70.62 117 GLY A C 1
ATOM 920 O O . GLY A 1 117 ? 13.066 -9.201 -10.077 1.00 70.62 117 GLY A O 1
ATOM 921 N N . CYS A 1 118 ? 14.015 -7.995 -11.704 1.00 77.38 118 CYS A N 1
ATOM 922 C CA . CYS A 1 118 ? 14.552 -6.943 -10.834 1.00 77.38 118 CYS A CA 1
ATOM 923 C C . CYS A 1 118 ? 13.642 -5.705 -10.688 1.00 77.38 118 CYS A C 1
ATOM 925 O O . CYS A 1 118 ? 14.094 -4.644 -10.250 1.00 77.38 118 CYS A O 1
ATOM 927 N N . THR A 1 119 ? 12.357 -5.802 -11.051 1.00 77.94 119 THR A N 1
ATOM 928 C CA . THR A 1 119 ? 11.447 -4.644 -11.164 1.00 77.94 119 THR A CA 1
ATOM 929 C C . THR A 1 119 ? 11.224 -3.895 -9.845 1.00 77.94 119 THR A C 1
ATOM 931 O O . THR A 1 119 ? 11.123 -2.671 -9.863 1.00 77.94 119 THR A O 1
ATOM 934 N N . ASN A 1 120 ? 11.230 -4.569 -8.689 1.00 79.12 120 ASN A N 1
ATOM 935 C CA . ASN A 1 120 ? 11.082 -3.892 -7.388 1.00 79.12 120 ASN A CA 1
ATOM 936 C C . ASN A 1 120 ? 12.240 -2.931 -7.082 1.00 79.12 120 ASN A C 1
ATOM 938 O O . ASN A 1 120 ? 12.058 -1.942 -6.375 1.00 79.12 120 ASN A O 1
ATOM 942 N N . ASN A 1 121 ? 13.424 -3.199 -7.640 1.00 80.75 121 ASN A N 1
ATOM 943 C CA . ASN A 1 121 ? 14.597 -2.349 -7.470 1.00 80.75 121 ASN A CA 1
ATOM 944 C C . ASN A 1 121 ? 14.612 -1.157 -8.438 1.00 80.75 121 ASN A C 1
ATOM 946 O O . ASN A 1 121 ? 15.505 -0.314 -8.347 1.00 80.75 121 ASN A O 1
ATOM 950 N N . ALA A 1 122 ? 13.621 -1.040 -9.332 1.00 85.06 122 ALA A N 1
ATOM 951 C CA . ALA A 1 122 ? 13.566 0.018 -10.333 1.00 85.06 122 ALA A CA 1
ATOM 952 C C . ALA A 1 122 ? 13.559 1.420 -9.709 1.00 85.06 122 ALA A C 1
ATOM 954 O O . ALA A 1 122 ? 14.318 2.296 -10.130 1.00 85.06 122 ALA A O 1
ATOM 955 N N . TYR A 1 123 ? 12.721 1.625 -8.693 1.00 85.62 123 TYR A N 1
ATOM 956 C CA . TYR A 1 123 ? 12.538 2.929 -8.064 1.00 85.62 123 TYR A CA 1
ATOM 957 C C . TYR A 1 123 ? 13.719 3.331 -7.158 1.00 85.62 123 TYR A C 1
ATOM 959 O O . TYR A 1 123 ? 14.271 4.411 -7.380 1.00 85.62 123 TYR A O 1
ATOM 967 N N . PRO A 1 124 ? 14.205 2.479 -6.226 1.00 86.81 124 PRO A N 1
ATOM 968 C CA . PRO A 1 124 ? 15.411 2.787 -5.452 1.00 86.81 124 PRO A CA 1
ATOM 969 C C . PRO A 1 124 ? 16.634 3.058 -6.334 1.00 86.81 124 PRO A C 1
ATOM 971 O O . PRO A 1 124 ? 17.380 4.003 -6.092 1.00 86.81 124 PRO A O 1
ATOM 974 N N . LYS A 1 125 ? 16.829 2.266 -7.396 1.00 85.88 125 LYS A N 1
ATOM 975 C CA . LYS A 1 125 ? 17.986 2.417 -8.285 1.00 85.88 125 LYS A CA 1
ATOM 976 C C . LYS A 1 125 ? 17.967 3.741 -9.044 1.00 85.88 125 LYS A C 1
ATOM 978 O O . LYS A 1 125 ? 19.017 4.366 -9.180 1.00 85.88 125 LYS A O 1
ATOM 983 N N . LEU A 1 126 ? 16.788 4.193 -9.471 1.00 87.94 126 LEU A N 1
ATOM 984 C CA . LEU A 1 126 ? 16.621 5.509 -10.080 1.00 87.94 126 LEU A CA 1
ATOM 985 C C . LEU A 1 126 ? 16.956 6.624 -9.083 1.00 87.94 126 LEU A C 1
ATOM 987 O O . LEU A 1 126 ? 17.718 7.526 -9.413 1.00 87.94 126 LEU A O 1
ATOM 991 N N . VAL A 1 127 ? 16.449 6.528 -7.851 1.00 87.50 127 VAL A N 1
ATOM 992 C CA . VAL A 1 127 ? 16.709 7.519 -6.798 1.00 87.50 127 VAL A CA 1
ATOM 993 C C . VAL A 1 127 ? 18.206 7.655 -6.522 1.00 87.50 127 VAL A C 1
ATOM 995 O O . VAL A 1 127 ? 18.720 8.770 -6.502 1.00 87.50 127 VAL A O 1
ATOM 998 N N . LEU A 1 128 ? 18.913 6.532 -6.367 1.00 87.12 128 LEU A N 1
ATOM 999 C CA . LEU A 1 128 ? 20.342 6.512 -6.038 1.00 87.12 128 LEU A CA 1
ATOM 1000 C C . LEU A 1 128 ? 21.246 7.078 -7.143 1.00 87.12 128 LEU A C 1
ATOM 1002 O O . LEU A 1 128 ? 22.325 7.570 -6.833 1.00 87.12 128 LEU A O 1
ATOM 1006 N N . ASN A 1 129 ? 20.840 6.983 -8.412 1.00 86.69 129 ASN A N 1
ATOM 1007 C CA . ASN A 1 129 ? 21.688 7.356 -9.552 1.00 86.69 129 ASN A CA 1
ATOM 1008 C C . ASN A 1 129 ? 21.301 8.691 -10.204 1.00 86.69 129 ASN A C 1
ATOM 1010 O O . ASN A 1 129 ? 22.106 9.248 -10.944 1.00 86.69 129 ASN A O 1
ATOM 1014 N N . VAL A 1 130 ? 20.083 9.192 -9.969 1.00 87.38 130 VAL A N 1
ATOM 1015 C CA . VAL A 1 130 ? 19.580 10.424 -10.603 1.00 87.38 130 VAL A CA 1
ATOM 1016 C C . VAL A 1 130 ? 19.548 11.608 -9.637 1.00 87.38 130 VAL A C 1
ATOM 1018 O O . VAL A 1 130 ? 19.763 12.739 -10.070 1.00 87.38 130 VAL A O 1
ATOM 1021 N N . LEU A 1 131 ? 19.280 11.395 -8.342 1.00 88.06 131 LEU A N 1
ATOM 1022 C CA . LEU A 1 131 ? 19.205 12.506 -7.391 1.00 88.06 131 LEU A CA 1
ATOM 1023 C C . LEU A 1 131 ? 20.591 12.931 -6.881 1.00 88.06 131 LEU A C 1
ATOM 1025 O O . LEU A 1 131 ? 21.468 12.090 -6.682 1.00 88.06 131 LEU A O 1
ATOM 1029 N N . PRO A 1 132 ? 20.787 14.233 -6.597 1.00 90.94 132 PRO A N 1
ATOM 1030 C CA . PRO A 1 132 ? 22.018 14.721 -5.998 1.00 90.94 132 PRO A CA 1
ATOM 1031 C C . PRO A 1 132 ? 22.187 14.208 -4.563 1.00 90.94 132 PRO A C 1
ATOM 1033 O O . PRO A 1 132 ? 21.221 13.926 -3.840 1.00 90.94 132 PRO A O 1
ATOM 1036 N N . ILE A 1 133 ? 23.447 14.155 -4.133 1.00 88.44 133 ILE A N 1
ATOM 1037 C CA . ILE A 1 133 ? 23.836 13.904 -2.743 1.00 88.44 133 ILE A CA 1
ATOM 1038 C C . ILE A 1 133 ? 23.059 14.822 -1.783 1.00 88.44 133 ILE A C 1
ATOM 1040 O O . ILE A 1 133 ? 22.886 16.012 -2.032 1.00 88.44 133 ILE A O 1
ATOM 1044 N N . GLY A 1 134 ? 22.534 14.247 -0.700 1.00 88.44 134 GLY A N 1
ATOM 1045 C CA . GLY A 1 134 ? 21.602 14.910 0.219 1.00 88.44 134 GLY A CA 1
ATOM 1046 C C . GLY A 1 134 ? 20.139 14.544 -0.047 1.00 88.44 134 GLY A C 1
ATOM 1047 O O . GLY A 1 134 ? 19.492 13.972 0.831 1.00 88.44 134 GLY A O 1
ATOM 1048 N N . LEU A 1 135 ? 19.626 14.765 -1.266 1.00 90.81 135 LEU A N 1
ATOM 1049 C CA . LEU A 1 135 ? 18.235 14.410 -1.604 1.00 90.81 135 LEU A CA 1
ATOM 1050 C C . LEU A 1 135 ? 18.006 12.898 -1.631 1.00 90.81 135 LEU A C 1
ATOM 1052 O O . LEU A 1 135 ? 16.922 12.437 -1.278 1.00 90.81 135 LEU A O 1
ATOM 1056 N N . VAL A 1 136 ? 19.039 12.122 -1.964 1.00 91.06 136 VAL A N 1
ATOM 1057 C CA . VAL A 1 136 ? 19.020 10.659 -1.829 1.00 91.06 136 VAL A CA 1
ATOM 1058 C C . VAL A 1 136 ? 18.689 10.243 -0.391 1.00 91.06 136 VAL A C 1
ATOM 1060 O O . VAL A 1 136 ? 17.824 9.398 -0.179 1.00 91.06 136 VAL A O 1
ATOM 1063 N N . GLY A 1 137 ? 19.328 10.868 0.604 1.00 90.44 137 GLY A N 1
ATOM 1064 C CA . GLY A 1 137 ? 19.090 10.565 2.018 1.00 90.44 137 GLY A CA 1
ATOM 1065 C C . GLY A 1 137 ? 17.669 10.919 2.456 1.00 90.44 137 GLY A C 1
ATOM 1066 O O . GLY A 1 137 ? 17.005 10.111 3.103 1.00 90.44 137 GLY A O 1
ATOM 1067 N N . VAL A 1 138 ? 17.171 12.087 2.030 1.00 93.12 138 VAL A N 1
ATOM 1068 C CA . VAL A 1 138 ? 15.778 12.503 2.270 1.00 93.12 138 VAL A CA 1
ATOM 1069 C C . VAL A 1 138 ? 14.806 11.488 1.672 1.00 93.12 138 VAL A C 1
ATOM 1071 O O . VAL A 1 138 ? 13.872 11.057 2.344 1.00 93.12 138 VAL A O 1
ATOM 1074 N N . MET A 1 139 ? 15.044 11.057 0.435 1.00 91.19 139 MET A N 1
ATOM 1075 C CA . MET A 1 139 ? 14.168 10.112 -0.247 1.00 91.19 139 MET A CA 1
ATOM 1076 C C . MET A 1 139 ? 14.157 8.739 0.434 1.00 91.19 139 MET A C 1
ATOM 1078 O O . MET A 1 139 ? 13.087 8.183 0.677 1.00 91.19 139 MET A O 1
ATOM 1082 N N . MET A 1 140 ? 15.325 8.218 0.816 1.00 89.50 140 MET A N 1
ATOM 1083 C CA . MET A 1 140 ? 15.433 6.954 1.554 1.00 89.50 140 MET A CA 1
ATOM 1084 C C . MET A 1 140 ? 14.701 7.028 2.902 1.00 89.50 140 MET A C 1
ATOM 1086 O O . MET A 1 140 ? 13.972 6.102 3.259 1.00 89.50 140 MET A O 1
ATOM 1090 N N . ALA A 1 141 ? 14.814 8.153 3.616 1.00 92.44 141 ALA A N 1
ATOM 1091 C CA . ALA A 1 141 ? 14.088 8.379 4.862 1.00 92.44 141 ALA A CA 1
ATOM 1092 C C . ALA A 1 141 ? 12.564 8.415 4.650 1.00 92.44 141 ALA A C 1
ATOM 1094 O O . ALA A 1 141 ? 11.829 7.763 5.392 1.00 92.44 141 ALA A O 1
ATOM 1095 N N . VAL A 1 142 ? 12.079 9.114 3.615 1.00 92.31 142 VAL A N 1
ATOM 1096 C CA . VAL A 1 142 ? 10.648 9.156 3.258 1.00 92.31 142 VAL A CA 1
ATOM 1097 C C . VAL A 1 142 ? 10.123 7.761 2.928 1.00 92.31 142 VAL A C 1
ATOM 1099 O O . VAL A 1 142 ? 9.038 7.398 3.378 1.00 92.31 142 VAL A O 1
ATOM 1102 N N . MET A 1 143 ? 10.892 6.951 2.198 1.00 90.56 143 MET A N 1
ATOM 1103 C CA . MET A 1 143 ? 10.510 5.574 1.878 1.00 90.56 143 MET A CA 1
ATOM 1104 C C . MET A 1 143 ? 10.389 4.714 3.140 1.00 90.56 143 MET A C 1
ATOM 1106 O O . MET A 1 143 ? 9.375 4.040 3.321 1.00 90.56 143 MET A O 1
ATOM 1110 N N . MET A 1 144 ? 11.364 4.779 4.053 1.00 91.69 144 MET A N 1
ATOM 1111 C CA . MET A 1 144 ? 11.292 4.058 5.330 1.00 91.69 144 MET A CA 1
ATOM 1112 C C . MET A 1 144 ? 10.109 4.530 6.185 1.00 91.69 144 MET A C 1
ATOM 1114 O O . MET A 1 144 ? 9.382 3.705 6.738 1.00 91.69 144 MET A O 1
ATOM 1118 N N . ALA A 1 145 ? 9.862 5.841 6.250 1.00 93.56 145 ALA A N 1
ATOM 1119 C CA . ALA A 1 145 ? 8.728 6.407 6.975 1.00 93.56 145 ALA A CA 1
ATOM 1120 C C . ALA A 1 145 ? 7.378 5.961 6.383 1.00 93.56 145 ALA A C 1
ATOM 1122 O O . ALA A 1 145 ? 6.467 5.593 7.126 1.00 93.56 145 ALA A O 1
ATOM 1123 N N . ALA A 1 146 ? 7.251 5.936 5.053 1.00 91.12 146 ALA A N 1
ATOM 1124 C CA . ALA A 1 146 ? 6.049 5.470 4.363 1.00 91.12 146 ALA A CA 1
ATOM 1125 C C . ALA A 1 146 ? 5.777 3.976 4.613 1.00 91.12 146 ALA A C 1
ATOM 1127 O O . ALA A 1 146 ? 4.629 3.585 4.854 1.00 91.12 146 ALA A O 1
ATOM 1128 N N . LEU A 1 147 ? 6.827 3.149 4.619 1.00 91.00 147 LEU A N 1
ATOM 1129 C CA . LEU A 1 147 ? 6.733 1.728 4.964 1.00 91.00 147 LEU A CA 1
ATOM 1130 C C . LEU A 1 147 ? 6.283 1.537 6.417 1.00 91.00 147 LEU A C 1
ATOM 1132 O O . LEU A 1 147 ? 5.328 0.803 6.666 1.00 91.00 147 LEU A O 1
ATOM 1136 N N . MET A 1 148 ? 6.900 2.249 7.365 1.00 92.50 148 MET A N 1
ATOM 1137 C CA . MET A 1 148 ? 6.525 2.183 8.783 1.00 92.50 148 MET A CA 1
ATOM 1138 C C . MET A 1 148 ? 5.084 2.642 9.025 1.00 92.50 148 MET A C 1
ATOM 1140 O O . MET A 1 148 ? 4.360 2.014 9.796 1.00 92.50 148 MET A O 1
ATOM 1144 N N . SER A 1 149 ? 4.635 3.688 8.328 1.00 92.25 149 SER A N 1
ATOM 1145 C CA . SER A 1 149 ? 3.247 4.162 8.384 1.00 92.25 149 SER A CA 1
ATOM 1146 C C . SER A 1 149 ? 2.259 3.101 7.885 1.00 92.25 149 SER A C 1
ATOM 1148 O O . SER A 1 149 ? 1.246 2.829 8.534 1.00 92.25 149 SER A O 1
ATOM 1150 N N . SER A 1 150 ? 2.584 2.435 6.774 1.00 90.56 150 SER A N 1
ATOM 1151 C CA . SER A 1 150 ? 1.749 1.372 6.201 1.00 90.56 150 SER A CA 1
ATOM 1152 C C . SER A 1 150 ? 1.674 0.151 7.122 1.00 90.56 150 SER A C 1
ATOM 1154 O O . SER A 1 150 ? 0.581 -0.343 7.395 1.00 90.56 150 SER A O 1
ATOM 1156 N N . LEU A 1 151 ? 2.816 -0.285 7.667 1.00 90.31 151 LEU A N 1
ATOM 1157 C CA . LEU A 1 151 ? 2.893 -1.384 8.635 1.00 90.31 151 LEU A CA 1
ATOM 1158 C C . LEU A 1 151 ? 2.113 -1.068 9.913 1.00 90.31 151 LEU A C 1
ATOM 1160 O O . LEU A 1 151 ? 1.306 -1.879 10.360 1.00 90.31 151 LEU A O 1
ATOM 1164 N N . SER A 1 152 ? 2.298 0.130 10.473 1.00 90.19 152 SER A N 1
ATOM 1165 C CA . SER A 1 152 ? 1.562 0.570 11.660 1.00 90.19 152 SER A CA 1
ATOM 1166 C C . SER A 1 152 ? 0.052 0.565 11.415 1.00 90.19 152 SER A C 1
ATOM 1168 O O . SER A 1 152 ? -0.707 0.053 12.236 1.00 90.19 152 SER A O 1
ATOM 1170 N N . SER A 1 153 ? -0.395 1.060 10.257 1.00 89.44 153 SER A N 1
ATOM 1171 C CA . SER A 1 153 ? -1.811 1.060 9.888 1.00 89.44 153 SER A CA 1
ATOM 1172 C C . SER A 1 153 ? -2.380 -0.356 9.749 1.00 89.44 153 SER A C 1
ATOM 1174 O O . SER A 1 153 ? -3.487 -0.607 10.225 1.00 89.44 153 SER A O 1
ATOM 1176 N N . ALA A 1 154 ? -1.634 -1.281 9.136 1.00 88.38 154 ALA A N 1
ATOM 1177 C CA . ALA A 1 154 ? -2.049 -2.675 8.985 1.00 88.38 154 ALA A CA 1
ATOM 1178 C C . ALA A 1 154 ? -2.160 -3.382 10.344 1.00 88.38 154 ALA A C 1
ATOM 1180 O O . ALA A 1 154 ? -3.189 -3.985 10.645 1.00 88.38 154 ALA A O 1
ATOM 1181 N N . PHE A 1 155 ? -1.149 -3.249 11.209 1.00 90.81 155 PHE A N 1
ATOM 1182 C CA . PHE A 1 155 ? -1.167 -3.877 12.531 1.00 90.81 155 PHE A CA 1
ATOM 1183 C C . PHE A 1 155 ? -2.259 -3.309 13.444 1.00 90.81 155 PHE A C 1
ATOM 1185 O O . PHE A 1 155 ? -2.942 -4.078 14.118 1.00 90.81 155 PHE A O 1
ATOM 1192 N N . ASN A 1 156 ? -2.483 -1.992 13.435 1.00 89.69 156 ASN A N 1
ATOM 1193 C CA . ASN A 1 156 ? -3.541 -1.362 14.232 1.00 89.69 156 ASN A CA 1
ATOM 1194 C C . ASN A 1 156 ? -4.945 -1.790 13.777 1.00 89.69 156 ASN A C 1
ATOM 1196 O O . ASN A 1 156 ? -5.830 -2.029 14.603 1.00 89.69 156 ASN A O 1
ATOM 1200 N N . SER A 1 157 ? -5.140 -1.921 12.466 1.00 90.75 157 SER A N 1
ATOM 1201 C CA . SER A 1 157 ? -6.386 -2.410 11.880 1.00 90.75 157 SER A CA 1
ATOM 1202 C C . SER A 1 157 ? -6.666 -3.863 12.284 1.00 90.75 157 SER A C 1
ATOM 1204 O O . SER A 1 157 ? -7.717 -4.150 12.862 1.00 90.75 157 SER A O 1
ATOM 1206 N N . SER A 1 158 ? -5.687 -4.758 12.111 1.00 90.25 158 SER A N 1
ATOM 1207 C CA . SER A 1 158 ? -5.789 -6.168 12.514 1.00 90.25 158 SER A CA 1
ATOM 1208 C C . SER A 1 158 ? -6.016 -6.339 14.016 1.00 90.25 158 SER A C 1
ATOM 1210 O O . SER A 1 158 ? -6.823 -7.168 14.434 1.00 90.25 158 SER A O 1
ATOM 1212 N N . ALA A 1 159 ? -5.355 -5.529 14.848 1.00 90.38 159 ALA A N 1
ATOM 1213 C CA . ALA A 1 159 ? -5.566 -5.546 16.292 1.00 90.38 159 ALA A CA 1
ATOM 1214 C C . ALA A 1 159 ? -6.978 -5.090 16.675 1.00 90.38 159 ALA A C 1
ATOM 1216 O O . ALA A 1 159 ? -7.563 -5.634 17.611 1.00 90.38 159 ALA A O 1
ATOM 1217 N N . THR A 1 160 ? -7.554 -4.133 15.944 1.00 88.69 160 THR A N 1
ATOM 1218 C CA . THR A 1 160 ? -8.940 -3.694 16.156 1.00 88.69 160 THR A CA 1
ATOM 1219 C C . THR A 1 160 ? -9.925 -4.799 15.786 1.00 88.69 160 THR A C 1
ATOM 1221 O O . THR A 1 160 ? -10.802 -5.101 16.586 1.00 88.69 160 THR A O 1
ATOM 1224 N N . ILE A 1 161 ? -9.743 -5.453 14.633 1.00 90.12 161 ILE A N 1
ATOM 1225 C CA . ILE A 1 161 ? -10.555 -6.616 14.229 1.00 90.12 161 ILE A CA 1
ATOM 1226 C C . ILE A 1 161 ? -10.488 -7.697 15.313 1.00 90.12 161 ILE A C 1
ATOM 1228 O O . ILE A 1 161 ? -11.508 -8.164 15.804 1.00 90.12 161 ILE A O 1
ATOM 1232 N N . PHE A 1 162 ? -9.290 -8.049 15.779 1.00 91.44 162 PHE A N 1
ATOM 1233 C CA . PHE A 1 162 ? -9.160 -9.079 16.806 1.00 91.44 162 PHE A CA 1
ATOM 1234 C C . PHE A 1 162 ? -9.793 -8.666 18.145 1.00 91.44 162 PHE A C 1
ATOM 1236 O O . PHE A 1 162 ? -10.489 -9.452 18.781 1.00 91.44 162 PHE A O 1
ATOM 1243 N N . THR A 1 163 ? -9.573 -7.435 18.604 1.00 89.75 163 THR A N 1
ATOM 1244 C CA . THR A 1 163 ? -10.107 -6.979 19.899 1.00 89.75 163 THR A CA 1
ATOM 1245 C C . THR A 1 163 ? -11.622 -6.785 19.882 1.00 89.75 163 THR A C 1
ATOM 1247 O O . THR A 1 163 ? -12.292 -7.133 20.853 1.00 89.75 163 THR A O 1
ATOM 1250 N N . VAL A 1 164 ? -12.180 -6.250 18.800 1.00 87.44 164 VAL A N 1
ATOM 1251 C CA . VAL A 1 164 ? -13.612 -5.943 18.708 1.00 87.44 164 VAL A CA 1
ATOM 1252 C C . VAL A 1 164 ? -14.410 -7.159 18.252 1.00 87.44 164 VAL A C 1
ATOM 1254 O O . VAL A 1 164 ? -15.421 -7.475 18.874 1.00 87.44 164 VAL A O 1
ATOM 1257 N N . ASP A 1 165 ? -13.946 -7.878 17.234 1.00 88.25 165 ASP A N 1
ATOM 1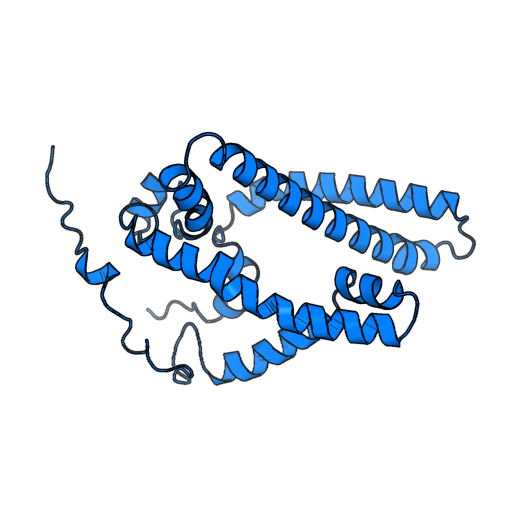258 C CA . ASP A 1 165 ? -14.743 -8.939 16.611 1.00 88.25 165 ASP A CA 1
ATOM 1259 C C . ASP A 1 165 ? -14.524 -10.296 17.291 1.00 88.25 165 ASP A C 1
ATOM 1261 O O . ASP A 1 165 ? -15.460 -11.087 17.420 1.00 88.25 165 ASP A O 1
ATOM 1265 N N . VAL A 1 166 ? -13.309 -10.565 17.786 1.00 90.69 166 VAL A N 1
ATOM 1266 C CA . VAL A 1 166 ? -12.969 -11.839 18.444 1.00 90.69 166 VAL A CA 1
ATOM 1267 C C . VAL A 1 166 ? -13.041 -11.705 19.965 1.00 90.69 166 VAL A C 1
ATOM 1269 O O . VAL A 1 166 ? -13.825 -12.397 20.613 1.00 90.69 166 VAL A O 1
ATOM 1272 N N . TRP A 1 167 ? -12.263 -10.801 20.568 1.00 90.12 167 TRP A N 1
ATOM 1273 C CA . TRP A 1 167 ? -12.121 -10.739 22.028 1.00 90.12 167 TRP A CA 1
ATOM 1274 C C . TRP A 1 167 ? -13.423 -10.360 22.741 1.00 90.12 167 TRP A C 1
ATOM 1276 O O . TRP A 1 167 ? -13.808 -11.024 23.704 1.00 90.12 167 TRP A O 1
ATOM 1286 N N . LEU A 1 168 ? -14.157 -9.355 22.252 1.00 88.44 168 LEU A N 1
ATOM 1287 C CA . LEU A 1 168 ? -15.445 -8.975 22.847 1.00 88.44 168 LEU A CA 1
ATOM 1288 C C . LEU A 1 168 ? -16.538 -10.030 22.670 1.00 88.44 168 LEU A C 1
ATOM 1290 O O . LEU A 1 168 ? -17.469 -10.067 23.477 1.00 88.44 168 LEU A O 1
ATOM 1294 N N . ARG A 1 169 ? -16.420 -10.924 21.682 1.00 89.88 169 ARG A N 1
ATOM 1295 C CA . ARG A 1 169 ? -17.339 -12.058 21.541 1.00 89.88 169 ARG A CA 1
ATOM 1296 C C . ARG A 1 169 ? -17.185 -13.051 22.693 1.00 89.88 169 ARG A C 1
ATOM 1298 O O . ARG A 1 169 ? -18.189 -13.565 23.176 1.00 89.88 169 ARG A O 1
ATOM 1305 N N . PHE A 1 170 ? -15.955 -13.282 23.155 1.00 89.56 170 PHE A N 1
ATOM 1306 C CA . PHE A 1 170 ? -15.669 -14.151 24.301 1.00 89.56 170 PHE A CA 1
ATOM 1307 C C . PHE A 1 170 ? -15.827 -13.435 25.648 1.00 89.56 170 PHE A C 1
ATOM 1309 O O . PHE A 1 170 ? -16.283 -14.035 26.621 1.00 89.56 170 PHE A O 1
ATOM 1316 N N . ARG A 1 171 ? -15.473 -12.146 25.720 1.00 88.50 171 ARG A N 1
ATOM 1317 C CA . ARG A 1 171 ? -15.442 -11.357 26.960 1.00 88.50 171 ARG A CA 1
ATOM 1318 C C . ARG A 1 171 ? -16.236 -10.047 26.796 1.00 88.50 171 ARG A C 1
ATOM 1320 O O . ARG A 1 171 ? -15.652 -8.967 26.747 1.00 88.50 171 ARG A O 1
ATOM 1327 N N . PRO A 1 172 ? -17.583 -10.100 26.780 1.00 84.19 172 PRO A N 1
ATOM 1328 C CA . PRO A 1 172 ? -18.430 -8.952 26.425 1.00 84.19 172 PRO A CA 1
ATOM 1329 C C . PRO A 1 172 ? -18.380 -7.783 27.421 1.00 84.19 172 PRO A C 1
ATOM 1331 O O . PRO A 1 172 ? -18.699 -6.655 27.062 1.00 84.19 172 PRO A O 1
ATOM 1334 N N . LYS A 1 173 ? -17.956 -8.024 28.670 1.00 86.88 173 LYS A N 1
ATOM 1335 C CA . LYS A 1 173 ? -17.779 -6.992 29.711 1.00 86.88 173 LYS A CA 1
ATOM 1336 C C . LYS A 1 173 ? -16.314 -6.553 29.875 1.00 86.88 173 LYS A C 1
ATOM 1338 O O . LYS A 1 173 ? -15.899 -6.206 30.980 1.00 86.88 173 LYS A O 1
ATOM 1343 N N . ALA A 1 174 ? -15.511 -6.623 28.811 1.00 86.06 174 ALA A N 1
ATOM 1344 C CA . ALA A 1 174 ? -14.118 -6.186 28.855 1.00 86.06 174 ALA A CA 1
ATOM 1345 C C . ALA A 1 174 ? -14.007 -4.675 29.115 1.00 86.06 174 ALA A C 1
ATOM 1347 O O . ALA A 1 174 ? -14.724 -3.869 28.519 1.00 86.06 174 ALA A O 1
ATOM 1348 N N . THR A 1 175 ? -13.084 -4.293 29.997 1.00 90.50 175 THR A N 1
ATOM 1349 C CA . THR A 1 175 ? -12.819 -2.875 30.300 1.00 90.50 175 THR A CA 1
ATOM 1350 C C . THR A 1 175 ? -12.008 -2.210 29.185 1.00 90.50 175 THR A C 1
ATOM 1352 O O . THR A 1 175 ? -11.271 -2.878 28.463 1.00 90.50 175 THR A O 1
ATOM 1355 N N . GLU A 1 176 ? -12.074 -0.881 29.057 1.00 87.81 176 GLU A N 1
ATOM 1356 C CA . GLU A 1 176 ? -11.294 -0.146 28.042 1.00 87.81 176 GLU A CA 1
ATOM 1357 C C . GLU A 1 176 ? -9.780 -0.400 28.154 1.00 87.81 176 GLU A C 1
ATOM 1359 O O . GLU A 1 176 ? -9.093 -0.579 27.150 1.00 87.81 176 GLU A O 1
ATOM 1364 N N . ARG A 1 177 ? -9.255 -0.509 29.383 1.00 88.75 177 ARG A N 1
ATOM 1365 C CA . ARG A 1 177 ? -7.840 -0.846 29.616 1.00 88.75 177 ARG A CA 1
ATOM 1366 C C . ARG A 1 177 ? -7.493 -2.244 29.108 1.00 88.75 177 ARG A C 1
ATOM 1368 O O . ARG A 1 177 ? -6.440 -2.427 28.506 1.00 88.75 177 ARG A O 1
ATOM 1375 N N . GLU A 1 178 ? -8.381 -3.210 29.328 1.00 90.12 178 GLU A N 1
ATOM 1376 C CA . GLU A 1 178 ? -8.214 -4.586 28.860 1.00 90.12 178 GLU A CA 1
ATOM 1377 C C . GLU A 1 178 ? -8.155 -4.643 27.329 1.00 90.12 178 GLU A C 1
ATOM 1379 O O . GLU A 1 178 ? -7.229 -5.240 26.787 1.00 90.12 178 GLU A O 1
ATOM 1384 N N . LYS A 1 179 ? -9.054 -3.937 26.628 1.00 86.75 179 LYS A N 1
ATOM 1385 C CA . LYS A 1 179 ? -9.054 -3.861 25.155 1.00 86.75 179 LYS A CA 1
ATOM 1386 C C . LYS A 1 179 ? -7.722 -3.345 24.604 1.00 86.75 179 LYS A C 1
ATOM 1388 O O . LYS A 1 179 ? -7.171 -3.932 23.676 1.00 86.75 179 LYS A O 1
ATOM 1393 N N . VAL A 1 180 ? -7.174 -2.280 25.197 1.00 88.94 180 VAL A N 1
ATOM 1394 C CA . VAL A 1 180 ? -5.894 -1.691 24.762 1.00 88.94 180 VAL A CA 1
ATOM 1395 C C . VAL A 1 180 ? -4.721 -2.641 25.012 1.00 88.94 180 VAL A C 1
ATOM 1397 O O . VAL A 1 180 ? -3.848 -2.769 24.153 1.00 88.94 180 VAL A O 1
ATOM 1400 N N . ILE A 1 181 ? -4.687 -3.320 26.163 1.00 92.19 181 ILE A N 1
ATOM 1401 C CA . ILE A 1 181 ? -3.624 -4.284 26.485 1.00 92.19 181 ILE A CA 1
ATOM 1402 C C . ILE A 1 181 ? -3.675 -5.466 25.515 1.00 92.19 181 ILE A C 1
ATOM 1404 O O . ILE A 1 181 ? -2.651 -5.798 24.920 1.00 92.19 181 ILE A O 1
ATOM 1408 N N . VAL A 1 182 ? -4.859 -6.047 25.298 1.00 91.12 182 VAL A N 1
ATOM 1409 C CA . VAL A 1 182 ? -5.049 -7.155 24.350 1.00 91.12 182 VAL A CA 1
ATOM 1410 C C . VAL A 1 182 ? -4.642 -6.726 22.942 1.00 91.12 182 VAL A C 1
ATOM 1412 O O . VAL A 1 182 ? -3.889 -7.441 22.289 1.00 91.12 182 VAL A O 1
ATOM 1415 N N . GLY A 1 183 ? -5.037 -5.529 22.501 1.00 89.50 183 GLY A N 1
ATOM 1416 C CA . GLY A 1 183 ? -4.625 -4.988 21.205 1.00 89.50 183 GLY A CA 1
ATOM 1417 C C . GLY A 1 183 ? -3.104 -4.907 21.052 1.00 89.50 183 GLY A C 1
ATOM 1418 O O . GLY A 1 183 ? -2.563 -5.368 20.050 1.00 89.50 183 GLY A O 1
ATOM 1419 N N . ARG A 1 184 ? -2.388 -4.400 22.064 1.00 91.56 184 ARG A N 1
ATOM 1420 C CA . ARG A 1 184 ? -0.913 -4.330 22.050 1.00 91.56 184 ARG A CA 1
ATOM 1421 C C . ARG A 1 184 ? -0.256 -5.710 22.011 1.00 91.56 184 ARG A C 1
ATOM 1423 O O . ARG A 1 184 ? 0.716 -5.887 21.281 1.00 91.56 184 ARG A O 1
ATOM 1430 N N . VAL A 1 185 ? -0.783 -6.675 22.766 1.00 93.56 185 VAL A N 1
ATOM 1431 C CA . VAL A 1 185 ? -0.288 -8.062 22.761 1.00 93.56 185 VAL A CA 1
ATOM 1432 C C . VAL A 1 185 ? -0.483 -8.694 21.385 1.00 93.56 185 VAL A C 1
ATOM 1434 O O . VAL A 1 185 ? 0.449 -9.284 20.851 1.00 93.56 185 VAL A O 1
ATOM 1437 N N . VAL A 1 186 ? -1.650 -8.504 20.768 1.00 93.00 186 VAL A N 1
ATOM 1438 C CA . VAL A 1 186 ? -1.942 -9.016 19.422 1.00 93.00 186 VAL A CA 1
ATOM 1439 C C . VAL A 1 186 ? -0.990 -8.422 18.389 1.00 93.00 186 VAL A C 1
ATOM 1441 O O . VAL A 1 186 ? -0.441 -9.172 17.588 1.00 93.00 186 VAL A O 1
ATOM 1444 N N . VAL A 1 187 ? -0.728 -7.110 18.428 1.00 92.81 187 VAL A N 1
ATOM 1445 C CA . VAL A 1 187 ? 0.272 -6.484 17.544 1.00 92.81 187 VAL A CA 1
ATOM 1446 C C . VAL A 1 187 ? 1.648 -7.120 17.739 1.00 92.81 187 VAL A C 1
ATOM 1448 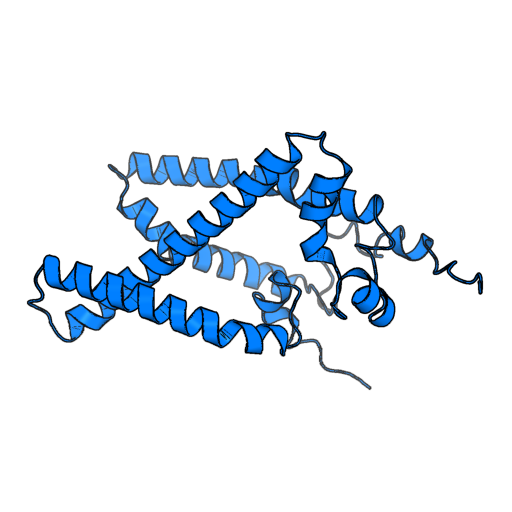O O . VAL A 1 187 ? 2.288 -7.483 16.755 1.00 92.81 187 VAL A O 1
ATOM 1451 N N . ALA A 1 188 ? 2.094 -7.304 18.985 1.00 93.25 188 ALA A N 1
ATOM 1452 C CA . ALA A 1 188 ? 3.385 -7.930 19.269 1.00 93.25 188 ALA A CA 1
ATOM 1453 C C . ALA A 1 188 ? 3.460 -9.371 18.730 1.00 93.25 188 ALA A C 1
ATOM 1455 O O . ALA A 1 188 ? 4.447 -9.739 18.091 1.00 93.25 188 ALA A O 1
ATOM 1456 N N . CYS A 1 189 ? 2.400 -10.164 18.912 1.00 93.38 189 CYS A N 1
ATOM 1457 C CA . CYS A 1 189 ? 2.302 -11.512 18.355 1.00 93.38 189 CYS A CA 1
ATOM 1458 C C . CYS A 1 189 ? 2.333 -11.504 16.821 1.00 93.38 189 CYS A C 1
ATOM 1460 O O . CYS A 1 189 ? 3.086 -12.275 16.229 1.00 93.38 189 CYS A O 1
ATOM 1462 N N . LEU A 1 190 ? 1.568 -10.623 16.169 1.00 91.00 190 LEU A N 1
ATOM 1463 C CA . LEU A 1 190 ? 1.532 -10.508 14.708 1.00 91.00 190 LEU A CA 1
ATOM 1464 C C . LEU A 1 190 ? 2.894 -10.117 14.131 1.00 91.00 190 LEU A C 1
ATOM 1466 O O . LEU A 1 190 ? 3.307 -10.685 13.121 1.00 91.00 190 LEU A O 1
ATOM 1470 N N . VAL A 1 191 ? 3.613 -9.194 14.774 1.00 92.00 191 VAL A N 1
ATOM 1471 C CA . VAL A 1 191 ? 4.984 -8.833 14.383 1.00 92.00 191 VAL A CA 1
ATOM 1472 C C . VAL A 1 191 ? 5.910 -10.043 14.509 1.00 92.00 191 VAL A C 1
ATOM 1474 O O . VAL A 1 191 ? 6.645 -10.336 13.569 1.00 92.00 191 VAL A O 1
ATOM 1477 N N . GLY A 1 192 ? 5.837 -10.783 15.619 1.00 92.44 192 GLY A N 1
ATOM 1478 C CA . GLY A 1 192 ? 6.627 -12.000 15.818 1.00 92.44 192 GLY A CA 1
ATOM 1479 C C . GLY A 1 192 ? 6.379 -13.048 14.731 1.00 92.44 192 GLY A C 1
ATOM 1480 O O . GLY A 1 192 ? 7.322 -13.508 14.092 1.00 92.44 192 GLY A O 1
ATOM 1481 N N . VAL A 1 193 ? 5.110 -13.359 14.451 1.00 91.00 193 VAL A N 1
ATOM 1482 C CA . VAL A 1 193 ? 4.726 -14.298 13.383 1.00 91.00 193 VAL A CA 1
ATOM 1483 C C . VAL A 1 193 ? 5.198 -13.803 12.015 1.00 91.00 193 VAL A C 1
ATOM 1485 O O . VAL A 1 193 ? 5.731 -14.589 11.237 1.00 91.00 193 VAL A O 1
ATOM 1488 N N . SER A 1 194 ? 5.070 -12.503 11.735 1.00 88.12 194 SER A N 1
ATOM 1489 C CA . SER A 1 194 ? 5.521 -11.911 10.469 1.00 88.12 194 SER A CA 1
ATOM 1490 C C . SER A 1 194 ? 7.029 -12.078 10.267 1.00 88.12 194 SER A C 1
ATOM 1492 O O . SER A 1 194 ? 7.457 -12.450 9.178 1.00 88.12 194 SER A O 1
ATOM 1494 N N . LEU A 1 195 ? 7.836 -11.865 11.314 1.00 89.38 195 LEU A N 1
ATOM 1495 C CA . LEU A 1 195 ? 9.288 -12.069 11.266 1.00 89.38 195 LEU A CA 1
ATOM 1496 C C . LEU A 1 195 ? 9.652 -13.544 11.060 1.00 89.38 195 LEU A C 1
ATOM 1498 O O . LEU A 1 195 ? 10.541 -13.845 10.267 1.00 89.38 195 LEU A O 1
ATOM 1502 N N . CYS A 1 196 ? 8.934 -14.463 11.709 1.00 89.44 196 CYS A N 1
ATOM 1503 C CA . CYS A 1 196 ? 9.102 -15.901 11.489 1.00 89.44 196 CYS A CA 1
ATOM 1504 C C . CYS A 1 196 ? 8.707 -16.338 10.070 1.00 89.44 196 CYS A C 1
ATOM 1506 O O . CYS A 1 196 ? 9.225 -17.339 9.580 1.00 89.44 196 CYS A O 1
ATOM 1508 N N . TRP A 1 197 ? 7.819 -15.598 9.401 1.00 85.56 197 TRP A N 1
ATOM 1509 C CA . TRP A 1 197 ? 7.349 -15.908 8.049 1.00 85.56 197 TRP A CA 1
ATOM 1510 C C . TRP A 1 197 ? 8.274 -15.384 6.934 1.00 85.56 197 TRP A C 1
ATOM 1512 O O . TRP A 1 197 ? 8.240 -15.894 5.815 1.00 85.56 197 TRP A O 1
ATOM 1522 N N . LEU A 1 198 ? 9.147 -14.410 7.219 1.00 83.00 198 LEU A N 1
ATOM 1523 C CA . LEU A 1 198 ? 10.123 -13.876 6.255 1.00 83.00 198 LEU A CA 1
ATOM 1524 C C . LEU A 1 198 ? 10.977 -14.942 5.531 1.00 83.00 198 LEU A C 1
ATOM 1526 O O . LEU A 1 198 ? 11.060 -14.863 4.303 1.00 83.00 198 LEU A O 1
ATOM 1530 N N . PRO A 1 199 ? 11.581 -15.946 6.203 1.00 80.31 199 PRO A N 1
ATOM 1531 C CA . PRO A 1 199 ? 12.371 -16.971 5.512 1.00 80.31 199 PRO A CA 1
ATOM 1532 C C . PRO A 1 199 ? 11.538 -17.826 4.546 1.00 80.31 199 PRO A C 1
ATOM 1534 O O . PRO A 1 199 ? 12.045 -18.266 3.518 1.00 80.31 199 PRO A O 1
ATOM 1537 N N . VAL A 1 200 ? 10.245 -18.021 4.825 1.00 78.94 200 VAL A N 1
ATOM 1538 C CA . VAL A 1 200 ? 9.335 -18.769 3.941 1.00 78.94 200 VAL A CA 1
ATOM 1539 C C . VAL A 1 200 ? 9.076 -17.991 2.654 1.00 78.94 200 VAL A C 1
ATOM 1541 O O . VAL A 1 200 ? 9.085 -18.570 1.570 1.00 78.94 200 VAL A O 1
ATOM 1544 N N . ILE A 1 201 ? 8.910 -16.668 2.753 1.00 70.44 201 ILE A N 1
ATOM 1545 C CA . ILE A 1 201 ? 8.738 -15.801 1.580 1.00 70.44 201 ILE A CA 1
ATOM 1546 C C . ILE A 1 201 ? 10.002 -15.823 0.719 1.00 70.44 201 ILE A C 1
ATOM 1548 O O . ILE A 1 201 ? 9.894 -15.945 -0.497 1.00 70.44 201 ILE A O 1
ATOM 1552 N N . GLN A 1 202 ? 11.186 -15.772 1.338 1.00 65.25 202 GLN A N 1
ATOM 1553 C CA . GLN A 1 202 ? 12.466 -15.862 0.624 1.00 65.25 202 GLN A CA 1
ATOM 1554 C C . GLN A 1 202 ? 12.659 -17.214 -0.083 1.00 65.25 202 GLN A C 1
ATOM 1556 O O . GLN A 1 202 ? 13.278 -17.252 -1.142 1.00 65.25 202 GLN A O 1
ATOM 1561 N N . GLY A 1 203 ? 12.100 -18.299 0.464 1.00 59.91 203 GLY A N 1
ATOM 1562 C CA . GLY A 1 203 ? 12.124 -19.634 -0.143 1.00 59.91 203 GLY A CA 1
ATOM 1563 C C . GLY A 1 203 ? 11.027 -19.910 -1.182 1.00 59.91 203 GLY A C 1
ATOM 1564 O O . GLY A 1 203 ? 11.087 -20.936 -1.854 1.00 59.91 203 GLY A O 1
ATOM 1565 N N . SER A 1 204 ? 10.026 -19.032 -1.331 1.00 53.03 204 SER A N 1
ATOM 1566 C CA . SER A 1 204 ? 8.890 -19.212 -2.254 1.00 53.03 204 SER A CA 1
ATOM 1567 C C . SER A 1 204 ? 8.982 -18.289 -3.482 1.00 53.03 204 SER A C 1
ATOM 1569 O O . SER A 1 204 ? 9.422 -17.147 -3.389 1.00 53.03 204 SER A O 1
ATOM 1571 N N . ALA A 1 205 ? 8.563 -18.791 -4.648 1.00 49.66 205 ALA A N 1
ATOM 1572 C CA . ALA A 1 205 ? 8.814 -18.269 -6.002 1.00 49.66 205 ALA A CA 1
ATOM 1573 C C . ALA A 1 205 ? 8.136 -16.924 -6.392 1.00 49.66 205 ALA A C 1
ATOM 1575 O O . ALA A 1 205 ? 7.670 -16.764 -7.516 1.00 49.66 205 ALA A O 1
ATOM 1576 N N . GLY A 1 206 ? 8.063 -15.934 -5.501 1.00 52.12 206 GLY A N 1
ATOM 1577 C CA . GLY A 1 206 ? 7.233 -14.739 -5.697 1.00 52.12 206 GLY A CA 1
ATOM 1578 C C . GLY A 1 206 ? 7.869 -13.433 -5.241 1.00 52.12 206 GLY A C 1
ATOM 1579 O O . GLY A 1 206 ? 7.221 -12.642 -4.568 1.00 52.12 206 GLY A O 1
ATOM 1580 N N . GLN A 1 207 ? 9.127 -13.166 -5.596 1.00 52.00 207 GLN A N 1
ATOM 1581 C CA . GLN A 1 207 ? 9.759 -11.892 -5.232 1.00 52.00 207 GLN A CA 1
ATOM 1582 C C . GLN A 1 207 ? 9.225 -10.691 -6.034 1.00 52.00 207 GLN A C 1
ATOM 1584 O O . GLN A 1 207 ? 9.518 -9.554 -5.682 1.00 52.00 207 GLN A O 1
ATOM 1589 N N . GLN A 1 208 ? 8.389 -10.878 -7.062 1.00 55.28 208 GLN A N 1
ATOM 1590 C CA . GLN A 1 208 ? 7.557 -9.791 -7.589 1.00 55.28 208 GLN A CA 1
ATOM 1591 C C . GLN A 1 208 ? 6.344 -9.605 -6.667 1.00 55.28 208 GLN A C 1
ATOM 1593 O O . GLN A 1 208 ? 5.312 -10.244 -6.859 1.00 55.28 208 GLN A O 1
ATOM 1598 N N . LEU A 1 209 ? 6.470 -8.716 -5.673 1.00 59.78 209 LEU A N 1
ATOM 1599 C CA . LEU A 1 209 ? 5.443 -8.436 -4.654 1.00 59.78 209 LEU A CA 1
ATOM 1600 C C . LEU A 1 209 ? 4.039 -8.291 -5.249 1.00 59.78 209 LEU A C 1
ATOM 1602 O O . LEU A 1 209 ? 3.080 -8.839 -4.720 1.00 59.78 209 LEU A O 1
ATOM 1606 N N . PHE A 1 210 ? 3.922 -7.594 -6.378 1.00 55.97 210 PHE A N 1
ATOM 1607 C CA . PHE A 1 210 ? 2.640 -7.385 -7.041 1.00 55.97 210 PHE A CA 1
ATOM 1608 C C . PHE A 1 210 ? 2.025 -8.680 -7.597 1.00 55.97 210 PHE A C 1
ATOM 1610 O O . PHE A 1 210 ? 0.840 -8.920 -7.396 1.00 55.97 210 PHE A O 1
ATOM 1617 N N . VAL A 1 211 ? 2.825 -9.538 -8.236 1.00 54.88 211 VAL A N 1
ATOM 1618 C CA . VAL A 1 211 ? 2.360 -10.822 -8.792 1.00 54.88 211 VAL A CA 1
ATOM 1619 C C . VAL A 1 211 ? 2.079 -11.838 -7.685 1.00 54.88 211 VAL A C 1
ATOM 1621 O O . VAL A 1 211 ? 1.154 -12.630 -7.802 1.00 54.88 211 VAL A O 1
ATOM 1624 N N . TYR A 1 212 ? 2.810 -11.778 -6.570 1.00 55.81 212 TYR A N 1
ATOM 1625 C CA . TYR A 1 212 ? 2.520 -12.597 -5.393 1.00 55.81 212 TYR A CA 1
ATOM 1626 C C . TYR A 1 212 ? 1.198 -12.202 -4.711 1.00 55.81 212 TYR A C 1
ATOM 1628 O O . TYR A 1 212 ? 0.421 -13.065 -4.313 1.00 55.81 212 TYR A O 1
ATOM 1636 N N . ILE A 1 213 ? 0.918 -10.898 -4.602 1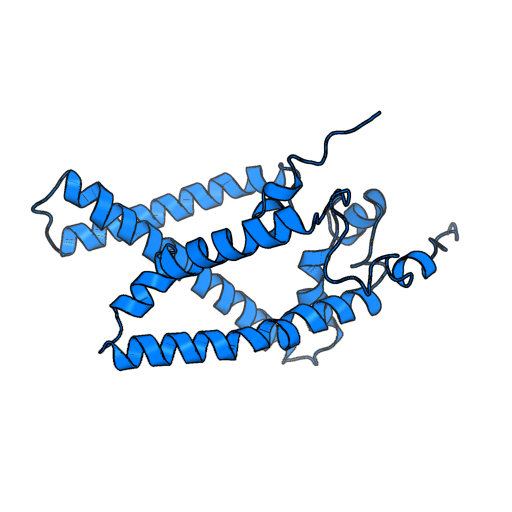.00 57.69 213 ILE A N 1
ATOM 1637 C CA . ILE A 1 213 ? -0.326 -10.379 -4.005 1.00 57.69 213 ILE A CA 1
ATOM 1638 C C . ILE A 1 213 ? -1.533 -10.585 -4.938 1.00 57.69 213 ILE A C 1
ATOM 1640 O O . ILE A 1 213 ? -2.671 -10.611 -4.471 1.00 57.69 213 ILE A O 1
ATOM 1644 N N . GLN A 1 214 ? -1.307 -10.756 -6.244 1.00 52.66 214 GLN A N 1
ATOM 1645 C CA . GLN A 1 214 ? -2.343 -11.042 -7.238 1.00 52.66 214 GLN A CA 1
ATOM 1646 C C . GLN A 1 214 ? -2.312 -12.519 -7.673 1.00 52.66 214 GLN A C 1
ATOM 1648 O O . GLN A 1 214 ? -1.749 -12.847 -8.720 1.00 52.66 214 GLN A O 1
ATOM 1653 N N . PRO A 1 215 ? -2.963 -13.433 -6.926 1.00 47.50 215 PRO A N 1
ATOM 1654 C CA . PRO A 1 215 ? -2.926 -14.867 -7.223 1.00 47.50 215 PRO A CA 1
ATOM 1655 C C . PRO A 1 215 ? -3.563 -15.248 -8.572 1.00 47.50 215 PRO A C 1
ATOM 1657 O O . PRO A 1 215 ? -3.334 -16.354 -9.058 1.00 47.50 215 PRO A O 1
ATOM 1660 N N . SER A 1 216 ? -4.317 -14.347 -9.216 1.00 43.41 216 SER A N 1
ATOM 1661 C CA . SER A 1 216 ? -4.991 -14.602 -10.498 1.00 43.41 216 SER A CA 1
ATOM 1662 C C . SER A 1 216 ? -4.046 -14.925 -11.661 1.00 43.41 216 SER A C 1
ATOM 1664 O O . SER A 1 216 ? -4.487 -15.551 -12.619 1.00 43.41 216 SER A O 1
ATOM 1666 N N . ASN A 1 217 ? -2.761 -14.562 -11.581 1.00 40.16 217 ASN A N 1
ATOM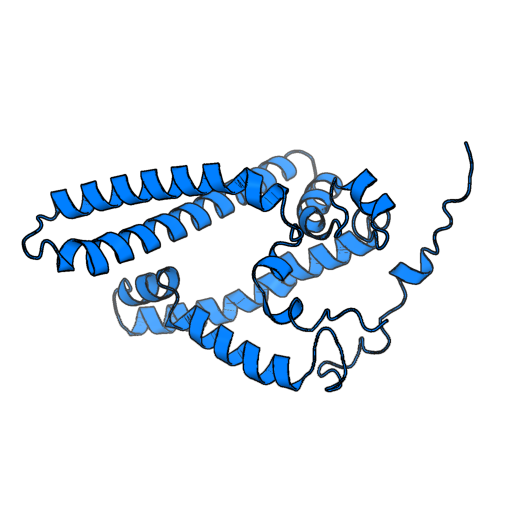 1667 C CA . ASN A 1 217 ? -1.794 -14.834 -12.653 1.00 40.16 217 ASN A CA 1
ATOM 1668 C C . ASN A 1 217 ? -1.101 -16.203 -12.530 1.00 40.16 217 ASN A C 1
ATOM 1670 O O . ASN A 1 217 ? -0.416 -16.625 -13.458 1.00 40.16 217 ASN A O 1
ATOM 1674 N N . HIS A 1 218 ? -1.254 -16.918 -11.408 1.00 35.94 218 HIS A N 1
ATOM 1675 C CA . HIS A 1 218 ? -0.582 -18.209 -11.212 1.00 35.94 218 HIS A CA 1
ATOM 1676 C C . HIS A 1 218 ? -1.404 -19.393 -11.748 1.00 35.94 218 HIS A C 1
ATOM 1678 O O . HIS A 1 218 ? -0.838 -20.380 -12.210 1.00 35.94 218 HIS A O 1
ATOM 1684 N N . THR A 1 219 ? -2.738 -19.306 -11.735 1.00 37.03 219 THR A N 1
ATOM 1685 C CA . THR A 1 219 ? -3.625 -20.419 -12.130 1.00 37.03 219 THR A CA 1
ATOM 1686 C C . THR A 1 219 ? -3.692 -20.649 -13.647 1.00 37.03 219 THR A C 1
ATOM 1688 O O . THR A 1 219 ? -4.094 -21.725 -14.075 1.00 37.03 219 THR A O 1
ATOM 1691 N N . LEU A 1 220 ? -3.254 -19.688 -14.468 1.00 36.88 220 LEU A N 1
ATOM 1692 C CA . LEU A 1 220 ? -3.203 -19.829 -15.933 1.00 36.88 220 LEU A CA 1
ATOM 1693 C C . LEU A 1 220 ? -1.821 -20.235 -16.462 1.00 36.88 220 LEU A C 1
ATOM 1695 O O . LEU A 1 220 ? -1.677 -20.539 -17.643 1.00 36.88 220 LEU A O 1
ATOM 1699 N N . ARG A 1 221 ? -0.811 -20.324 -15.589 1.00 36.88 221 ARG A N 1
ATOM 1700 C CA . ARG A 1 221 ? 0.539 -20.789 -15.929 1.00 36.88 221 ARG A CA 1
ATOM 1701 C C . ARG A 1 221 ? 0.611 -22.320 -15.925 1.00 36.88 221 ARG A C 1
ATOM 1703 O O . ARG A 1 221 ? 1.507 -22.910 -15.328 1.00 36.88 221 ARG A O 1
ATOM 1710 N N . HIS A 1 222 ? -0.364 -22.978 -16.549 1.00 26.27 222 HIS A N 1
ATOM 1711 C CA . HIS A 1 222 ? -0.232 -24.400 -16.831 1.00 26.27 222 HIS A CA 1
ATOM 1712 C C . HIS A 1 222 ? 0.886 -24.553 -17.872 1.00 26.27 222 HIS A C 1
ATOM 1714 O O . HIS A 1 222 ? 0.824 -23.896 -18.913 1.00 26.27 222 HIS A O 1
ATOM 1720 N N . PRO A 1 223 ? 1.915 -25.378 -17.624 1.00 38.62 223 PRO A N 1
ATOM 1721 C CA . PRO A 1 223 ? 2.866 -25.717 -18.662 1.00 38.62 223 PRO A CA 1
ATOM 1722 C C . PRO A 1 223 ? 2.113 -26.620 -19.640 1.00 38.62 223 PRO A C 1
ATOM 1724 O O . PRO A 1 223 ? 1.832 -27.779 -19.335 1.00 38.62 223 PRO A O 1
ATOM 1727 N N . SER A 1 224 ? 1.690 -26.080 -20.778 1.00 27.36 224 SER A N 1
ATOM 1728 C CA . SER A 1 224 ? 1.440 -26.931 -21.937 1.00 27.36 224 SER A CA 1
ATOM 1729 C C . SER A 1 224 ? 2.803 -27.345 -22.516 1.00 27.36 224 SER A C 1
ATOM 1731 O O . SER A 1 224 ? 3.704 -26.503 -22.522 1.00 27.36 224 SER A O 1
ATOM 1733 N N . PRO A 1 225 ? 2.953 -28.621 -22.913 1.00 36.41 225 PRO A N 1
ATOM 1734 C CA . PRO A 1 225 ? 4.229 -29.278 -23.217 1.00 36.41 225 PRO A CA 1
ATOM 1735 C C . PRO A 1 225 ? 5.051 -28.615 -24.325 1.00 36.41 225 PRO A C 1
ATOM 1737 O O . PRO A 1 225 ? 4.449 -27.962 -25.209 1.00 36.41 225 PRO A O 1
#

InterPro domains:
  IPR001734 Sodium/solute symporter [PF00474] (21-214)
  IPR001734 Sodium/solute symporter [PS50283] (46-225)
  IPR001734 Sodium/solute symporter [TIGR00813] (30-214)
  IPR038377 Sodium/glucose symporter superfamily [G3DSA:1.20.1730.10] (2-217)

Foldseek 3Di:
DDPDPPPPVVVLVDQDPCNVPPADDCPDLFCHNVCCVVVVVVVVCCCQVVPQLNVVVLVPDPDVVRSVVVVVVVVVCVVVCCVPPVVQLVVLCVVCVQQAVDPAQVSPCVRPVASHGDSVCSNLVCLVPPDDPPVSVVVVVVVVVVVVVVLVSVLLSVLCCCLPVPVCVVVVPDDPVRSVVSSVVSSVVVVVVVVVCVVVVVVDRPPVVVCVVVVVSVVSPDDDD

Sequence (225 aa):
MPTNASADLSACFKLTPHWGKMFRPLDDPDYPWLGLWTTLPIMGIWYWCTDQVIVQRTLGAKNNVHAKAGSILAGFLKILPLFIMVMPGMISRVLFPNSIACADPVSCKHYCDNEWGCTNNAYPKLVLNVLPIGLVGVMMAVMMAALMSSLSSAFNSSATIFTVDVWLRFRPKATEREKVIVGRVVVACLVGVSLCWLPVIQGSAGQQLFVYIQPSNHTLRHPSP

pLDDT: mean 79.09, std 16.51, range [26.27, 95.94]